Protein AF-A0A2M8L0J9-F1 (afdb_monomer)

Foldseek 3Di:
DDDDDDPPPPPPPVPPDDPDPDDPVNVVVVVVVVVVVVVVVVVVVLLVVLVVQVVVLVVVVQVVVVVQQVCQLVQPDPPPQQWAWDWDQDPVRDTFIDTDGPDPDGDDPCRNVQKGFFGKKWFAQADAPVRPGQQKIKIWGKMFTQWDQPDAPPVRRGDTDGDQAPLNRQIFTHPVPMDMDHRPQQKGWHFKFFPPDPDPDPVPGTFSMKIKTFRSNPPDVDPPDPDRGQIWMFTFQQDPPSNDPDDVCCCVLVRCSRSVPCPRTPAFDQDPSGTHGDTGQKMKIWMARPSNRWIKIWIWGHDRVGIDIDIDRDDD

Radius of gyration: 28.69 Å; Cα contacts (8 Å, |Δi|>4): 574; chains: 1; bounding box: 77×58×92 Å

Secondary structure (DSSP, 8-state):
-----SSSSSTTGGG----PPPPHHHHHHHHHHHHHHHHHHHHHHHHHHHHHHHHHHHHHHHHHHHHHHHHHHTT--TTGGGEEEEEEE-TTS-EEEEEEE--SSPPPTTTTTTEEEEEEEEEEPP--TTS----EEEEEEEEEESEEEEEE-TTSPEEEEEP-STTTT--EE-GGG-EEEEPGGGEEEEEEEE-SSSS-BTTBSB-SEEEEEE-SS---S-TT------EEEEEE-----TTS---GGGHHHHHHHHTT-TTT-TTPEEETTEEEPEE-SEEEEEEEETTT--EEEEEEEEETTEEEEEEE----

Mean predicted aligned error: 9.82 Å

Solvent-accessible surface area (backbone atoms only — not comparable to full-atom values): 18031 Å² total; per-residue (Å²): 143,85,90,91,78,85,82,74,71,71,75,71,67,79,74,77,77,77,98,65,80,83,49,74,65,57,56,50,52,51,49,52,53,50,50,53,52,48,54,55,50,51,58,53,50,54,53,56,50,41,52,52,47,47,55,48,36,54,50,52,51,52,52,48,52,52,48,55,52,50,38,34,51,66,60,61,64,81,69,56,82,52,45,40,34,44,72,44,65,48,99,82,72,45,68,28,46,43,80,42,75,57,72,94,61,87,68,61,89,72,58,42,69,50,39,36,72,36,25,41,34,40,36,51,48,52,68,21,86,84,72,73,55,63,41,34,42,37,35,33,33,28,28,13,30,37,58,38,84,74,47,64,46,102,84,71,49,74,40,74,40,76,49,50,40,67,45,63,14,31,36,25,66,39,73,94,56,52,46,77,46,71,49,53,82,58,38,36,50,78,47,33,25,57,53,92,53,89,71,83,40,96,86,56,56,50,24,38,26,42,32,42,29,56,52,46,68,75,78,66,96,52,96,83,63,92,62,80,53,55,63,41,39,33,40,41,47,40,72,73,68,45,76,60,78,90,52,83,68,54,55,57,42,56,48,27,38,53,48,59,40,73,88,54,28,67,70,56,41,83,48,100,69,40,54,37,63,40,71,47,55,30,36,38,39,24,36,35,29,75,86,59,77,46,36,32,33,40,38,40,32,54,48,97,92,40,77,47,78,45,82,44,84,42,90,115

pLDDT: mean 81.56, std 15.44, range [40.56, 97.5]

Nearest PDB structures (foldseek):
  1y2t-assembly1_A  TM=5.537E-01  e=6.019E+00  Agaricus bisporus
  8wg2-assembly1_B  TM=3.095E-01  e=2.876E+00  Flavobacterium johnsoniae UW101
  8wg2-assembly2_D  TM=3.133E-01  e=7.996E+00  Flavobacterium johnsoniae UW101
  8wg0-assembly1_B  TM=3.108E-01  e=9.482E+00  Flavobacterium johnsoniae UW101

Sequence (316 aa):
MKEPYKLRLWYIIMLMGRVGGYTLIEVMIFLAISGVLFVSAVVLIQGQQGRTQFSQSIRDIDSKLAQYVNEVSASFFPSSDKYSCSLVKDSNNVDRPELTLLATGTKNVGSNEDCIFLGKALQFHQDSPSGNVDDTLVVYSVLGRRTLTVGVTARGTIQKGLVSSFAQANPTPALALTDTYTLPFGTKITSACKIDVSPCSPTTNKSAMASFYVDLSQTGTDPAANKSASLVSYQYPYNVDLTTPRNTNNLGTVYSCLTLNNTACSGLISGPDGPQPSPFDKWVLCFVSAASRQTAKITVSSGTTGIQTKTDYVSC

Structure (mmCIF, N/CA/C/O backbone):
data_AF-A0A2M8L0J9-F1
#
_entry.id   AF-A0A2M8L0J9-F1
#
loop_
_atom_site.group_PDB
_atom_site.id
_atom_site.type_symbol
_atom_site.label_atom_id
_atom_site.label_alt_id
_atom_site.label_comp_id
_atom_site.label_asym_id
_atom_site.label_entity_id
_atom_site.label_seq_id
_atom_site.pdbx_PDB_ins_code
_atom_site.Cartn_x
_atom_site.Cartn_y
_atom_site.Cartn_z
_atom_site.occupancy
_atom_site.B_iso_or_equiv
_atom_site.auth_seq_id
_atom_site.auth_comp_id
_atom_site.auth_asym_id
_atom_site.auth_atom_id
_atom_site.pdbx_PDB_model_num
ATOM 1 N N . MET A 1 1 ? 25.805 -38.571 -31.982 1.00 50.47 1 MET A N 1
ATOM 2 C CA . MET A 1 1 ? 27.081 -37.869 -31.724 1.00 50.47 1 MET A CA 1
ATOM 3 C C . MET A 1 1 ? 27.805 -37.681 -33.051 1.00 50.47 1 MET A C 1
ATOM 5 O O . MET A 1 1 ? 28.198 -38.670 -33.651 1.00 50.47 1 MET A O 1
ATOM 9 N N . LYS A 1 2 ? 27.880 -36.446 -33.560 1.00 48.50 2 LYS A N 1
ATOM 10 C CA . LYS A 1 2 ? 28.636 -36.061 -34.764 1.00 48.50 2 LYS A CA 1
ATOM 11 C C . LYS A 1 2 ? 29.175 -34.646 -34.533 1.00 48.50 2 LYS A C 1
ATOM 13 O O . LYS A 1 2 ? 28.398 -33.737 -34.261 1.00 48.50 2 LYS A O 1
ATOM 18 N N . GLU A 1 3 ? 30.492 -34.514 -34.566 1.00 60.38 3 GLU A N 1
ATOM 19 C CA . GLU A 1 3 ? 31.260 -33.303 -34.257 1.00 60.38 3 GLU A CA 1
ATOM 20 C C . GLU A 1 3 ? 31.288 -32.297 -35.424 1.00 60.38 3 GLU A C 1
ATOM 22 O O . GLU A 1 3 ? 31.569 -32.704 -36.555 1.00 60.38 3 GLU A O 1
ATOM 27 N N . PRO A 1 4 ? 31.102 -30.982 -35.176 1.00 56.25 4 PRO A N 1
ATOM 28 C CA . PRO A 1 4 ? 31.321 -29.948 -36.179 1.00 56.25 4 PRO A CA 1
ATOM 29 C C . PRO A 1 4 ? 32.418 -28.958 -35.740 1.00 56.25 4 PRO A C 1
ATOM 31 O O . PRO A 1 4 ? 32.118 -27.886 -35.223 1.00 56.25 4 PRO A O 1
ATOM 34 N N . TYR A 1 5 ? 33.699 -29.275 -35.959 1.00 55.94 5 TYR A N 1
ATOM 35 C CA . TYR A 1 5 ? 34.792 -28.311 -35.706 1.00 55.94 5 TYR A CA 1
ATOM 36 C C . TYR A 1 5 ? 35.828 -28.163 -36.832 1.00 55.94 5 TYR A C 1
ATOM 38 O O . TYR A 1 5 ? 36.781 -27.403 -36.690 1.00 55.94 5 TYR A O 1
ATOM 46 N N . LYS A 1 6 ? 35.643 -28.795 -37.999 1.00 56.31 6 LYS A N 1
ATOM 47 C CA . LYS A 1 6 ? 36.653 -28.744 -39.080 1.00 56.31 6 LYS A CA 1
ATOM 48 C C . LYS A 1 6 ? 36.501 -27.627 -40.122 1.00 56.31 6 LYS A C 1
ATOM 50 O O . LYS A 1 6 ? 37.361 -27.516 -40.985 1.00 56.31 6 LYS A O 1
ATOM 55 N N . LEU A 1 7 ? 35.485 -26.762 -40.045 1.00 56.19 7 LEU A N 1
ATOM 56 C CA . LEU A 1 7 ? 35.218 -25.773 -41.109 1.00 56.19 7 LEU A CA 1
ATOM 57 C C . LEU A 1 7 ? 35.653 -24.322 -40.838 1.00 56.19 7 LEU A C 1
ATOM 59 O O . LEU A 1 7 ? 35.414 -23.466 -41.682 1.00 56.19 7 LEU A O 1
ATOM 63 N N . ARG A 1 8 ? 36.322 -24.011 -39.718 1.00 54.59 8 ARG A N 1
ATOM 64 C CA . ARG A 1 8 ? 36.739 -22.621 -39.418 1.00 54.59 8 ARG A CA 1
ATOM 65 C C . ARG A 1 8 ? 38.203 -22.274 -39.702 1.00 54.59 8 ARG A C 1
ATOM 67 O O . ARG A 1 8 ? 38.555 -21.106 -39.599 1.00 54.59 8 ARG A O 1
ATOM 74 N N . LEU A 1 9 ? 39.045 -23.227 -40.108 1.00 52.22 9 LEU A N 1
ATOM 75 C CA . LEU A 1 9 ? 40.481 -22.953 -40.279 1.00 52.22 9 LEU A CA 1
ATOM 76 C C . LEU A 1 9 ? 40.879 -22.439 -41.675 1.00 52.22 9 LEU A C 1
ATOM 78 O O . LEU A 1 9 ? 41.948 -21.858 -41.823 1.00 52.22 9 LEU A O 1
ATOM 82 N N . TRP A 1 10 ? 40.037 -22.609 -42.699 1.00 54.12 10 TRP A N 1
ATOM 83 C CA . TRP A 1 10 ? 40.412 -22.263 -44.080 1.00 54.12 10 TRP A CA 1
ATOM 84 C C . TRP A 1 10 ? 40.215 -20.785 -44.447 1.00 54.12 10 TRP A C 1
ATOM 86 O O . TRP A 1 10 ? 40.799 -20.316 -45.418 1.00 54.12 10 TRP A O 1
ATOM 96 N N . TYR A 1 11 ? 39.448 -20.025 -43.661 1.00 53.47 11 TYR A N 1
ATOM 97 C CA . TYR A 1 11 ? 39.147 -18.628 -43.999 1.00 53.47 11 TYR A CA 1
ATOM 98 C C . TYR A 1 11 ? 40.220 -17.627 -43.537 1.00 53.47 11 TYR A C 1
ATOM 100 O O . TYR A 1 11 ? 40.241 -16.494 -44.001 1.00 53.47 11 TYR A O 1
ATOM 108 N N . ILE A 1 12 ? 41.138 -18.030 -42.651 1.00 55.94 12 ILE A N 1
ATOM 109 C CA . ILE A 1 12 ? 42.174 -17.128 -42.113 1.00 55.94 12 ILE A CA 1
ATOM 110 C C . ILE A 1 12 ? 43.440 -17.113 -42.995 1.00 55.94 12 ILE A C 1
ATOM 112 O O . ILE A 1 12 ? 44.180 -16.136 -42.988 1.00 55.94 12 ILE A O 1
ATOM 116 N N . ILE A 1 13 ? 43.679 -18.143 -43.815 1.00 56.94 13 ILE A N 1
ATOM 117 C CA . ILE A 1 13 ? 44.948 -18.292 -44.557 1.00 56.94 13 ILE A CA 1
ATOM 118 C C . ILE A 1 13 ? 44.921 -17.627 -45.951 1.00 56.94 13 ILE A C 1
ATOM 120 O O . ILE A 1 13 ? 45.974 -17.311 -46.497 1.00 56.94 13 ILE A O 1
ATOM 124 N N . MET A 1 14 ? 43.750 -17.301 -46.511 1.00 55.31 14 MET A N 1
ATOM 125 C CA . MET A 1 14 ? 43.638 -16.661 -47.839 1.00 55.31 14 MET A CA 1
ATOM 126 C C . MET A 1 14 ? 43.634 -15.117 -47.836 1.00 55.31 14 MET A C 1
ATOM 128 O O . MET A 1 14 ? 43.317 -14.508 -48.853 1.00 55.31 14 MET A O 1
ATOM 132 N N . LEU A 1 15 ? 44.020 -14.468 -46.730 1.00 57.00 15 LEU A N 1
ATOM 133 C CA . LEU A 1 15 ? 44.195 -13.004 -46.642 1.00 57.00 15 LEU A CA 1
ATOM 134 C C . LEU A 1 15 ? 45.669 -12.568 -46.509 1.00 57.00 15 LEU A C 1
ATOM 136 O O . LEU A 1 15 ? 45.959 -11.439 -46.130 1.00 57.00 15 LEU A O 1
ATOM 140 N N . MET A 1 16 ? 46.619 -13.442 -46.853 1.00 58.06 16 MET A N 1
ATOM 141 C CA . MET A 1 16 ? 48.036 -13.090 -47.011 1.00 58.06 16 MET A CA 1
ATOM 142 C C . MET A 1 16 ? 48.400 -13.067 -48.499 1.00 58.06 16 MET A C 1
ATOM 144 O O . MET A 1 16 ? 48.999 -13.999 -49.027 1.00 58.06 16 MET A O 1
ATOM 148 N N . GLY A 1 17 ? 48.015 -12.002 -49.204 1.00 55.75 17 GLY A N 1
ATOM 149 C CA . GLY A 1 17 ? 48.303 -11.861 -50.630 1.00 55.75 17 GLY A CA 1
ATOM 150 C C . GLY A 1 17 ? 48.360 -10.407 -51.082 1.00 55.75 17 GLY A C 1
ATOM 151 O O . GLY A 1 17 ? 47.332 -9.845 -51.431 1.00 55.75 17 GLY A O 1
ATOM 152 N N . ARG A 1 18 ? 49.591 -9.876 -51.162 1.00 57.62 18 ARG A N 1
ATOM 153 C CA . ARG A 1 18 ? 50.035 -8.536 -51.612 1.00 57.62 18 ARG A CA 1
ATOM 154 C C . ARG A 1 18 ? 49.992 -7.418 -50.566 1.00 57.62 18 ARG A C 1
ATOM 156 O O . ARG A 1 18 ? 48.948 -6.893 -50.209 1.00 57.62 18 ARG A O 1
ATOM 163 N N . VAL A 1 19 ? 51.193 -6.989 -50.175 1.00 59.25 19 VAL A N 1
ATOM 164 C CA . VAL A 1 19 ? 51.473 -5.736 -49.462 1.00 59.25 19 VAL A CA 1
ATOM 165 C C . VAL A 1 19 ? 51.240 -4.567 -50.432 1.00 59.25 19 VAL A C 1
ATOM 167 O O . VAL A 1 19 ? 52.175 -4.024 -51.013 1.00 59.25 19 VAL A O 1
ATOM 170 N N . GLY A 1 20 ? 49.976 -4.242 -50.695 1.00 64.06 20 GLY A N 1
ATOM 171 C CA . GLY A 1 20 ? 49.566 -2.963 -51.270 1.00 64.06 20 GLY A CA 1
ATOM 172 C C . GLY A 1 20 ? 49.175 -2.040 -50.123 1.00 64.06 20 GLY A C 1
ATOM 173 O O . GLY A 1 20 ? 48.409 -2.452 -49.257 1.00 64.06 20 GLY A O 1
ATOM 174 N N . GLY A 1 21 ? 49.736 -0.830 -50.060 1.00 73.62 21 GLY A N 1
ATOM 175 C CA . GLY A 1 21 ? 49.365 0.141 -49.029 1.00 73.62 21 GLY A CA 1
ATOM 176 C C . GLY A 1 21 ? 47.857 0.401 -49.051 1.00 73.62 21 GLY A C 1
ATOM 177 O O . GLY A 1 21 ? 47.296 0.628 -50.123 1.00 73.62 21 GLY A O 1
ATOM 178 N N . TYR A 1 22 ? 47.212 0.349 -47.883 1.00 78.50 22 TYR A N 1
ATOM 179 C CA . TYR A 1 22 ? 45.796 0.687 -47.744 1.00 78.50 22 TYR A CA 1
ATOM 180 C C . TYR A 1 22 ? 45.544 2.076 -48.323 1.00 78.50 22 TYR A C 1
ATOM 182 O O . TYR A 1 22 ? 46.209 3.050 -47.958 1.00 78.50 22 TYR A O 1
ATOM 190 N N . THR A 1 23 ? 44.590 2.173 -49.244 1.00 89.00 23 THR A N 1
ATOM 191 C CA . THR A 1 23 ? 44.212 3.474 -49.796 1.00 89.00 23 THR A CA 1
ATOM 192 C C . THR A 1 23 ? 43.455 4.267 -48.731 1.00 89.00 23 THR A C 1
ATOM 194 O O . THR A 1 23 ? 42.684 3.708 -47.952 1.00 89.00 23 THR A O 1
ATOM 197 N N . LEU A 1 24 ? 43.645 5.589 -48.699 1.00 90.50 24 LEU A N 1
ATOM 198 C CA . LEU A 1 24 ? 42.938 6.472 -47.759 1.00 90.50 24 LEU A CA 1
ATOM 199 C C . LEU A 1 24 ? 41.407 6.299 -47.859 1.00 90.50 24 LEU A C 1
ATOM 201 O O . LEU A 1 24 ? 40.709 6.350 -46.849 1.00 90.50 24 LEU A O 1
ATOM 205 N N . ILE A 1 25 ? 40.902 6.016 -49.066 1.00 91.50 25 ILE A N 1
ATOM 206 C CA . ILE A 1 25 ? 39.482 5.757 -49.340 1.00 91.50 25 ILE A CA 1
ATOM 207 C C . ILE A 1 25 ? 38.994 4.479 -48.643 1.00 91.50 25 ILE A C 1
ATOM 209 O O . ILE A 1 25 ? 37.922 4.484 -48.043 1.00 91.50 25 ILE A O 1
ATOM 213 N N . GLU A 1 26 ? 39.770 3.396 -48.677 1.00 89.12 26 GLU A N 1
ATOM 214 C CA . GLU A 1 26 ? 39.402 2.126 -48.039 1.00 89.12 26 GLU A CA 1
ATOM 215 C C . GLU A 1 26 ? 39.285 2.267 -46.517 1.00 89.12 26 GLU A C 1
ATOM 217 O O . GLU A 1 26 ? 38.310 1.808 -45.921 1.00 89.12 26 GLU A O 1
ATOM 222 N N . VAL A 1 27 ? 40.221 2.993 -45.896 1.00 93.62 27 VAL A N 1
ATOM 223 C CA . VAL A 1 27 ? 40.172 3.286 -44.455 1.00 93.62 27 VAL A CA 1
ATOM 224 C C . VAL A 1 27 ? 38.936 4.122 -44.111 1.00 93.62 27 VAL A C 1
ATOM 226 O O . VAL A 1 27 ? 38.257 3.837 -43.126 1.00 93.62 27 VAL A O 1
ATOM 229 N N . MET A 1 28 ? 38.590 5.118 -44.934 1.00 95.44 28 MET A N 1
ATOM 230 C CA . MET A 1 28 ? 37.390 5.934 -44.719 1.00 95.44 28 MET A CA 1
ATOM 231 C C . MET A 1 28 ? 36.093 5.121 -44.825 1.00 95.44 28 MET A C 1
ATOM 233 O O . MET A 1 28 ? 35.208 5.283 -43.985 1.00 95.44 28 MET A O 1
ATOM 237 N N . ILE A 1 29 ? 35.984 4.218 -45.804 1.00 94.88 29 ILE A N 1
ATOM 238 C CA . ILE A 1 29 ? 34.813 3.339 -45.949 1.00 94.88 29 ILE A CA 1
ATOM 239 C C . ILE A 1 29 ? 34.713 2.384 -44.756 1.00 94.88 29 ILE A C 1
ATOM 241 O O . ILE A 1 29 ? 33.633 2.218 -44.188 1.00 94.88 29 ILE A O 1
ATOM 245 N N . PHE A 1 30 ? 35.833 1.796 -44.332 1.00 95.69 30 PHE A N 1
ATOM 246 C CA . PHE A 1 30 ? 35.861 0.902 -43.178 1.00 95.69 30 PHE A CA 1
ATOM 247 C C . PHE A 1 30 ? 35.417 1.607 -41.890 1.00 95.69 30 PHE A C 1
ATOM 249 O O . PHE A 1 30 ? 34.603 1.068 -41.133 1.00 95.69 30 PHE A O 1
ATOM 256 N N . LEU A 1 31 ? 35.898 2.832 -41.658 1.00 96.06 31 LEU A N 1
ATOM 257 C CA . LEU A 1 31 ? 35.489 3.641 -40.511 1.00 96.06 31 LEU A CA 1
ATOM 258 C C . LEU A 1 31 ? 34.005 4.018 -40.576 1.00 96.06 31 LEU A C 1
ATOM 260 O O . LEU A 1 31 ? 33.316 3.917 -39.562 1.00 96.06 31 LEU A O 1
ATOM 264 N N . ALA A 1 32 ? 33.491 4.387 -41.753 1.00 97.19 32 ALA A N 1
ATOM 265 C CA . ALA A 1 32 ? 32.078 4.713 -41.929 1.00 97.19 32 ALA A CA 1
ATOM 266 C C . ALA A 1 32 ? 31.168 3.511 -41.617 1.00 97.19 32 ALA A C 1
ATOM 268 O O . ALA A 1 32 ? 30.219 3.638 -40.842 1.00 97.19 32 ALA A O 1
ATOM 269 N N . ILE A 1 33 ? 31.487 2.327 -42.152 1.00 96.88 33 ILE A N 1
ATOM 270 C CA . ILE A 1 33 ? 30.717 1.098 -41.900 1.00 96.88 33 ILE A CA 1
ATOM 271 C C . ILE A 1 33 ? 30.792 0.708 -40.418 1.00 96.88 33 ILE A C 1
ATOM 273 O O . ILE A 1 33 ? 29.766 0.402 -39.806 1.00 96.88 33 ILE A O 1
ATOM 277 N N . SER A 1 34 ? 31.983 0.772 -39.818 1.00 97.25 34 SER A N 1
ATOM 278 C CA . SER A 1 34 ? 32.179 0.460 -38.396 1.00 97.25 34 SER A CA 1
ATOM 279 C C . SER A 1 34 ? 31.399 1.415 -37.489 1.00 97.25 34 SER A C 1
ATOM 281 O O . SER A 1 34 ? 30.785 0.976 -36.518 1.00 97.25 34 SER A O 1
ATOM 283 N N . GLY A 1 35 ? 31.361 2.708 -37.831 1.00 97.50 35 GLY A N 1
ATOM 284 C CA . GLY A 1 35 ? 30.592 3.718 -37.105 1.00 97.50 35 GLY A CA 1
ATOM 285 C C . GLY A 1 35 ? 29.087 3.449 -37.134 1.00 97.50 35 GLY A C 1
ATOM 286 O O . GLY A 1 35 ? 28.439 3.466 -36.088 1.00 97.50 35 GLY A O 1
ATOM 287 N N . VAL A 1 36 ? 28.527 3.126 -38.305 1.00 97.06 36 VAL A N 1
ATOM 288 C CA . VAL A 1 36 ? 27.095 2.796 -38.440 1.00 97.06 36 VAL A CA 1
ATOM 289 C C . VAL A 1 36 ? 26.737 1.533 -37.652 1.00 97.06 36 VAL A C 1
ATOM 291 O O . VAL A 1 36 ? 25.745 1.523 -36.918 1.00 97.06 36 VAL A O 1
ATOM 294 N N . LEU A 1 37 ? 27.559 0.482 -37.744 1.00 96.25 37 LEU A N 1
ATOM 295 C CA . LEU A 1 37 ? 27.344 -0.751 -36.983 1.00 96.25 37 LEU A CA 1
ATOM 296 C C . LEU A 1 37 ? 27.408 -0.502 -35.474 1.00 96.25 37 LEU A C 1
ATOM 298 O O . LEU A 1 37 ? 26.545 -0.991 -34.743 1.00 96.25 37 LEU A O 1
ATOM 302 N N . PHE A 1 38 ? 28.361 0.307 -35.011 1.00 96.50 38 PHE A N 1
ATOM 303 C CA . PHE A 1 38 ? 28.480 0.664 -33.601 1.00 96.50 38 PHE A CA 1
ATOM 304 C C . PHE A 1 38 ? 27.230 1.385 -33.080 1.00 96.50 38 PHE A C 1
ATOM 306 O O . PHE A 1 38 ? 26.663 0.968 -32.071 1.00 96.50 38 PHE A O 1
ATOM 313 N N . VAL A 1 39 ? 26.740 2.406 -33.793 1.00 95.50 39 VAL A N 1
ATOM 314 C CA . VAL A 1 39 ? 25.518 3.131 -33.400 1.00 95.50 39 VAL A CA 1
ATOM 315 C C . VAL A 1 39 ? 24.314 2.186 -33.340 1.00 95.50 39 VAL A C 1
ATOM 317 O O . VAL A 1 39 ? 23.553 2.222 -32.371 1.00 95.50 39 VAL A O 1
ATOM 320 N N . SER A 1 40 ? 24.166 1.289 -34.321 1.00 92.94 40 SER A N 1
ATOM 321 C CA . SER A 1 40 ? 23.067 0.313 -34.330 1.00 92.94 40 SER A CA 1
ATOM 322 C C . SER A 1 40 ? 23.121 -0.655 -33.139 1.00 92.94 40 SER A C 1
ATOM 324 O O . SER A 1 40 ? 22.093 -0.928 -32.513 1.00 92.94 40 SER A O 1
ATOM 326 N N . ALA A 1 41 ? 24.320 -1.116 -32.768 1.00 92.62 41 ALA A N 1
ATOM 327 C CA . ALA A 1 41 ? 24.523 -1.992 -31.623 1.00 92.62 41 ALA A CA 1
ATOM 328 C C . ALA A 1 41 ? 24.210 -1.276 -30.300 1.00 92.62 41 ALA A C 1
ATOM 330 O O . ALA A 1 41 ? 23.535 -1.847 -29.444 1.00 92.62 41 ALA A O 1
ATOM 331 N N . VAL A 1 42 ? 24.630 -0.015 -30.144 1.00 91.94 42 VAL A N 1
ATOM 332 C CA . VAL A 1 42 ? 24.363 0.780 -28.932 1.00 91.94 42 VAL A CA 1
ATOM 333 C C . VAL A 1 42 ? 22.862 0.976 -28.711 1.00 91.94 42 VAL A C 1
ATOM 335 O O . VAL A 1 42 ? 22.378 0.745 -27.602 1.00 91.94 42 VAL A O 1
ATOM 338 N N . VAL A 1 43 ? 22.105 1.333 -29.755 1.00 88.56 43 VAL A N 1
ATOM 339 C CA . VAL A 1 43 ? 20.643 1.507 -29.659 1.00 88.56 43 VAL A CA 1
ATOM 340 C C . VAL A 1 43 ? 19.953 0.199 -29.251 1.00 88.56 43 VAL A C 1
ATOM 342 O O . VAL A 1 43 ? 19.057 0.201 -28.403 1.00 88.56 43 VAL A O 1
ATOM 345 N N . LEU A 1 44 ? 20.394 -0.935 -29.802 1.00 89.62 44 LEU A N 1
ATOM 346 C CA . LEU A 1 44 ? 19.847 -2.250 -29.465 1.00 89.62 44 LEU A CA 1
ATOM 347 C C . LEU A 1 44 ? 20.132 -2.637 -28.003 1.00 89.62 44 LEU A C 1
ATOM 349 O O . LEU A 1 44 ? 19.235 -3.134 -27.315 1.00 89.62 44 LEU A O 1
ATOM 353 N N . ILE A 1 45 ? 21.347 -2.375 -27.513 1.00 89.94 45 ILE A N 1
ATOM 354 C CA . ILE A 1 45 ? 21.756 -2.671 -26.130 1.00 89.94 45 ILE A CA 1
ATOM 355 C C . ILE A 1 45 ? 20.949 -1.834 -25.128 1.00 89.94 45 ILE A C 1
ATOM 357 O O . ILE A 1 45 ? 20.438 -2.382 -24.150 1.00 89.94 45 ILE A O 1
ATOM 361 N N . GLN A 1 46 ? 20.768 -0.534 -25.389 1.00 85.19 46 GLN A N 1
ATOM 362 C CA . GLN A 1 46 ? 19.978 0.348 -24.519 1.00 85.19 46 GLN A CA 1
ATOM 363 C C . GLN A 1 46 ? 18.525 -0.126 -24.391 1.00 85.19 46 GLN A C 1
ATOM 365 O O . GLN A 1 46 ? 17.971 -0.153 -23.289 1.00 85.19 46 GLN A O 1
ATOM 370 N N . GLY A 1 47 ? 17.929 -0.579 -25.499 1.00 87.06 47 GLY A N 1
ATOM 371 C CA . GLY A 1 47 ? 16.597 -1.173 -25.490 1.00 87.06 47 GLY A CA 1
ATOM 372 C C . GLY A 1 47 ? 16.514 -2.377 -24.551 1.00 87.06 47 GLY A C 1
ATOM 373 O O . GLY A 1 47 ? 15.643 -2.418 -23.687 1.00 87.06 47 GLY A O 1
ATOM 374 N N . GLN A 1 48 ? 17.435 -3.339 -24.672 1.00 91.06 48 GLN A N 1
ATOM 375 C CA . GLN A 1 48 ? 17.444 -4.552 -23.841 1.00 91.06 48 GLN A CA 1
ATOM 376 C C . GLN A 1 48 ? 17.674 -4.266 -22.350 1.00 91.06 48 GLN A C 1
ATOM 378 O O . GLN A 1 48 ? 17.032 -4.893 -21.498 1.00 91.06 48 GLN A O 1
ATOM 383 N N . GLN A 1 49 ? 18.539 -3.299 -22.033 1.00 91.50 49 GLN A N 1
ATOM 384 C CA . GLN A 1 49 ? 18.796 -2.883 -20.656 1.00 91.50 49 GLN A CA 1
ATOM 385 C C . GLN A 1 49 ? 17.527 -2.333 -19.999 1.00 91.50 49 GLN A C 1
ATOM 387 O O . GLN A 1 49 ? 17.155 -2.792 -18.918 1.00 91.50 49 GLN A O 1
ATOM 392 N N . GLY A 1 50 ? 16.814 -1.431 -20.683 1.00 91.75 50 GLY A N 1
ATOM 393 C CA . GLY A 1 50 ? 15.561 -0.868 -20.179 1.00 91.75 50 GLY A CA 1
ATOM 394 C C . GLY A 1 50 ? 14.494 -1.935 -19.924 1.00 91.75 50 GLY A C 1
ATOM 395 O O . GLY A 1 50 ? 13.807 -1.883 -18.905 1.00 91.75 50 GLY A O 1
ATOM 396 N N . ARG A 1 51 ? 14.407 -2.959 -20.790 1.00 93.25 51 ARG A N 1
ATOM 397 C CA . ARG A 1 51 ? 13.461 -4.070 -20.583 1.00 93.25 51 ARG A CA 1
ATOM 398 C C . ARG A 1 51 ? 13.774 -4.904 -19.351 1.00 93.25 51 ARG A C 1
ATOM 400 O O . ARG A 1 51 ? 12.877 -5.309 -18.615 1.00 93.25 51 ARG A O 1
ATOM 407 N N . THR A 1 52 ? 15.058 -5.165 -19.140 1.00 95.12 52 THR A N 1
ATOM 408 C CA . THR A 1 52 ? 15.527 -5.947 -17.995 1.00 95.12 52 THR A CA 1
ATOM 409 C C . THR A 1 52 ? 15.278 -5.196 -16.692 1.00 95.12 52 THR A C 1
ATOM 411 O O . THR A 1 52 ? 14.714 -5.770 -15.765 1.00 95.12 52 THR A O 1
ATOM 414 N N . GLN A 1 53 ? 15.619 -3.906 -16.648 1.00 95.31 53 GLN A N 1
ATOM 415 C CA . GLN A 1 53 ? 15.388 -3.037 -15.490 1.00 95.31 53 GLN A CA 1
ATOM 416 C C . GLN A 1 53 ? 13.901 -2.913 -15.151 1.00 95.31 53 GLN A C 1
ATOM 418 O O . GLN A 1 53 ? 13.518 -3.044 -13.992 1.00 95.31 53 GLN A O 1
ATOM 423 N N . PHE A 1 54 ? 13.043 -2.733 -16.159 1.00 95.69 54 PHE A N 1
ATOM 424 C CA . PHE A 1 54 ? 11.601 -2.700 -15.940 1.00 95.69 54 PHE A CA 1
ATOM 425 C C . PHE A 1 54 ? 11.075 -4.044 -15.423 1.00 95.69 54 PHE A C 1
ATOM 427 O O . PHE A 1 54 ? 10.339 -4.077 -14.444 1.00 95.69 54 PHE A O 1
ATOM 434 N N . SER A 1 55 ? 11.491 -5.172 -16.011 1.00 96.38 55 SER A N 1
ATOM 435 C CA . SER A 1 55 ? 11.083 -6.493 -15.516 1.00 96.38 55 SER A CA 1
ATOM 436 C C . SER A 1 55 ? 11.531 -6.739 -14.071 1.00 96.38 55 SER A C 1
ATOM 438 O O . SER A 1 55 ? 10.750 -7.287 -13.297 1.00 96.38 55 SER A O 1
ATOM 440 N N . GLN A 1 56 ? 12.739 -6.302 -13.698 1.00 96.62 56 GLN A N 1
ATOM 441 C CA . GLN A 1 56 ? 13.232 -6.348 -12.317 1.00 96.62 56 GLN A CA 1
ATOM 442 C C . GLN A 1 56 ? 12.373 -5.488 -11.386 1.00 96.62 56 GLN A C 1
ATOM 444 O O . GLN A 1 56 ? 11.874 -6.011 -10.398 1.00 96.62 56 GLN A O 1
ATOM 449 N N . SER A 1 57 ? 12.093 -4.235 -11.759 1.00 95.56 57 SER A N 1
ATOM 450 C CA . SER A 1 57 ? 11.210 -3.339 -10.996 1.00 95.56 57 SER A CA 1
ATOM 451 C C . SER A 1 57 ? 9.854 -3.972 -10.687 1.00 95.56 57 SER A C 1
ATOM 453 O O . SER A 1 57 ? 9.410 -3.992 -9.544 1.00 95.56 57 SER A O 1
ATOM 455 N N . ILE A 1 58 ? 9.208 -4.554 -11.701 1.00 96.69 58 ILE A N 1
ATOM 456 C CA . ILE A 1 58 ? 7.894 -5.184 -11.541 1.00 96.69 58 ILE A CA 1
ATOM 457 C C . ILE A 1 58 ? 7.959 -6.389 -10.595 1.00 96.69 58 ILE A C 1
ATOM 459 O O . ILE A 1 58 ? 7.055 -6.562 -9.782 1.00 96.69 58 ILE A O 1
ATOM 463 N N . ARG A 1 59 ? 9.026 -7.195 -10.652 1.00 97.00 59 ARG A N 1
ATOM 4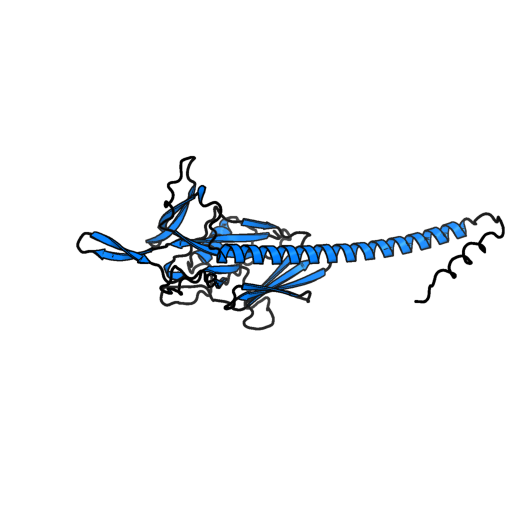64 C CA . ARG A 1 59 ? 9.227 -8.313 -9.712 1.00 97.00 59 ARG A CA 1
ATOM 465 C C . ARG A 1 59 ? 9.479 -7.828 -8.287 1.00 97.00 59 ARG A C 1
ATOM 467 O O . ARG A 1 59 ? 8.975 -8.443 -7.353 1.00 97.00 59 ARG A O 1
ATOM 474 N N . ASP A 1 60 ? 10.221 -6.738 -8.120 1.00 96.06 60 ASP A N 1
AT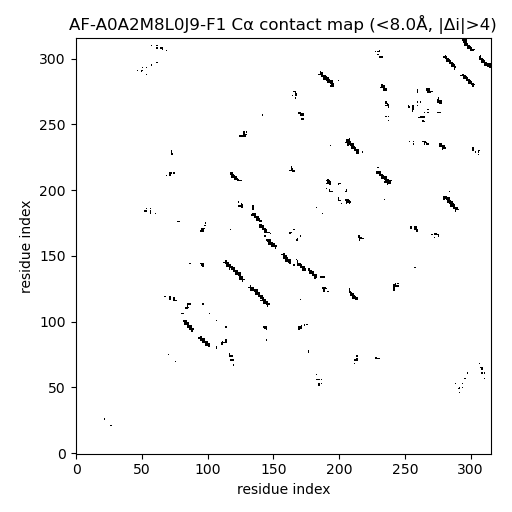OM 475 C CA . ASP A 1 60 ? 10.479 -6.150 -6.804 1.00 96.06 60 ASP A CA 1
ATOM 476 C C . ASP A 1 60 ? 9.182 -5.612 -6.185 1.00 96.06 60 ASP A C 1
ATOM 478 O O . ASP A 1 60 ? 8.900 -5.872 -5.015 1.00 96.06 60 ASP A O 1
ATOM 482 N N . ILE A 1 61 ? 8.349 -4.935 -6.984 1.00 95.50 61 ILE A N 1
ATOM 483 C CA . ILE A 1 61 ? 7.023 -4.454 -6.571 1.00 95.50 61 ILE A CA 1
ATOM 484 C C . ILE A 1 61 ? 6.115 -5.629 -6.193 1.00 95.50 61 ILE A C 1
ATOM 486 O O . ILE A 1 61 ? 5.486 -5.598 -5.138 1.00 95.50 61 ILE A O 1
ATOM 490 N N . ASP A 1 62 ? 6.066 -6.673 -7.021 1.00 95.81 62 ASP A N 1
ATOM 491 C CA . ASP A 1 62 ? 5.286 -7.887 -6.760 1.00 95.81 62 ASP A CA 1
ATOM 492 C C . ASP A 1 62 ? 5.725 -8.563 -5.448 1.00 95.81 62 ASP A C 1
ATOM 494 O O . ASP A 1 62 ? 4.906 -8.851 -4.573 1.00 95.81 62 ASP A O 1
ATOM 498 N N . SER A 1 63 ? 7.040 -8.698 -5.243 1.00 96.06 63 SER A N 1
ATOM 499 C CA . SER A 1 63 ? 7.611 -9.221 -4.000 1.00 96.06 63 SER A CA 1
ATOM 500 C C . SER A 1 63 ? 7.281 -8.345 -2.790 1.00 96.06 63 SER A C 1
ATOM 502 O O . SER A 1 63 ? 7.050 -8.877 -1.703 1.00 96.06 63 SER A O 1
ATOM 504 N N . LYS A 1 64 ? 7.267 -7.016 -2.941 1.00 95.50 64 LYS A N 1
ATOM 505 C CA . LYS A 1 64 ? 6.917 -6.085 -1.860 1.00 95.50 64 LYS A CA 1
ATOM 506 C C . LYS A 1 64 ? 5.437 -6.145 -1.507 1.00 95.50 64 LYS A C 1
ATOM 508 O O . LYS A 1 64 ? 5.103 -6.177 -0.326 1.00 95.50 64 LYS A O 1
ATOM 513 N N . LEU A 1 65 ? 4.555 -6.237 -2.500 1.00 94.56 65 LEU A N 1
ATOM 514 C CA . LEU A 1 65 ? 3.123 -6.446 -2.277 1.00 94.56 65 LEU A CA 1
ATOM 515 C C . LEU A 1 65 ? 2.867 -7.758 -1.530 1.00 94.56 65 LEU A C 1
ATOM 517 O O . LEU A 1 65 ? 2.160 -7.755 -0.522 1.00 94.56 65 LEU A O 1
ATOM 521 N N . ALA A 1 66 ? 3.498 -8.853 -1.964 1.00 93.56 66 ALA A N 1
ATOM 522 C CA . ALA A 1 66 ? 3.420 -10.134 -1.270 1.00 93.56 66 ALA A CA 1
ATOM 523 C C . ALA A 1 66 ? 3.954 -10.042 0.171 1.00 93.56 66 ALA A C 1
ATOM 525 O O . ALA A 1 66 ? 3.343 -10.585 1.091 1.00 93.56 66 ALA A O 1
ATOM 526 N N . GLN A 1 67 ? 5.052 -9.309 0.397 1.00 94.31 67 GLN A N 1
ATOM 527 C CA . GLN A 1 67 ? 5.580 -9.056 1.740 1.00 94.31 67 GLN A CA 1
ATOM 528 C C . GLN A 1 67 ? 4.546 -8.342 2.625 1.00 94.31 67 GLN A C 1
ATOM 530 O O . GLN A 1 67 ? 4.271 -8.811 3.727 1.00 94.31 67 GLN A O 1
ATOM 535 N N . TYR A 1 68 ? 3.939 -7.250 2.152 1.00 94.00 68 TYR A N 1
ATOM 536 C CA . TYR A 1 68 ? 2.945 -6.511 2.936 1.00 94.00 68 TYR A CA 1
ATOM 537 C C . TYR A 1 68 ? 1.708 -7.352 3.254 1.00 94.00 68 TYR A C 1
ATOM 539 O O . TYR A 1 68 ? 1.217 -7.305 4.378 1.00 94.00 68 TYR A O 1
ATOM 547 N N . VAL A 1 69 ? 1.235 -8.157 2.302 1.00 92.38 69 VAL A N 1
ATOM 548 C CA . VAL A 1 69 ? 0.150 -9.124 2.522 1.00 92.38 69 VAL A CA 1
ATOM 549 C C . VAL A 1 69 ? 0.521 -10.133 3.609 1.00 92.38 69 VAL A C 1
ATOM 551 O O . VAL A 1 69 ? -0.268 -10.370 4.523 1.00 92.38 69 VAL A O 1
ATOM 554 N N . ASN A 1 70 ? 1.726 -10.702 3.543 1.00 92.00 70 ASN A N 1
ATOM 555 C CA . ASN A 1 70 ? 2.197 -11.679 4.523 1.00 92.00 70 ASN A CA 1
ATOM 556 C C . ASN A 1 70 ? 2.343 -11.062 5.921 1.00 92.00 70 ASN A C 1
ATOM 558 O O . ASN A 1 70 ? 1.980 -11.698 6.908 1.00 92.00 70 ASN A O 1
ATOM 562 N N . GLU A 1 71 ? 2.805 -9.813 6.020 1.00 91.94 71 GLU A N 1
ATOM 563 C CA . GLU A 1 71 ? 2.853 -9.068 7.285 1.00 91.94 71 GLU A CA 1
ATOM 564 C C . GLU A 1 71 ? 1.453 -8.872 7.889 1.00 91.94 71 GLU A C 1
ATOM 566 O O . GLU A 1 71 ? 1.290 -9.006 9.103 1.00 91.94 71 GLU A O 1
ATOM 571 N N . VAL A 1 72 ? 0.436 -8.600 7.059 1.00 92.06 72 VAL A N 1
ATOM 572 C CA . VAL A 1 72 ? -0.964 -8.515 7.512 1.00 92.06 72 VAL A CA 1
ATOM 573 C C . VAL A 1 72 ? -1.488 -9.881 7.946 1.00 92.06 72 VAL A C 1
ATOM 575 O O . VAL A 1 72 ? -2.070 -9.984 9.020 1.00 92.06 72 VAL A O 1
ATOM 578 N N . SER A 1 73 ? -1.233 -10.941 7.173 1.00 89.31 73 SER A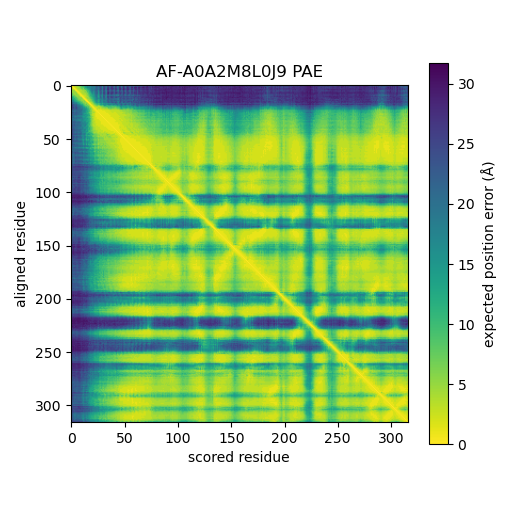 N 1
ATOM 579 C CA . SER A 1 73 ? -1.642 -12.307 7.532 1.00 89.31 73 SER A CA 1
ATOM 580 C C . SER A 1 73 ? -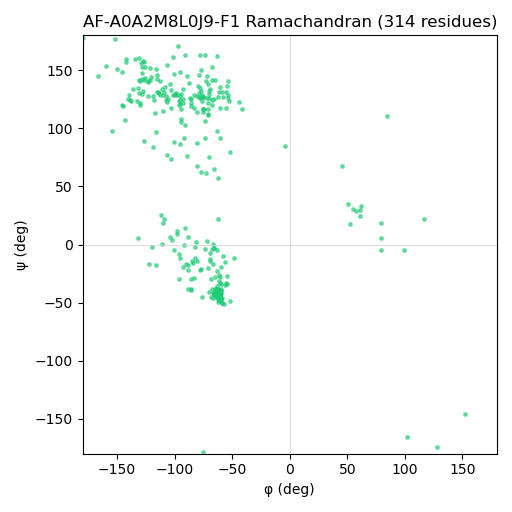1.001 -12.801 8.829 1.00 89.31 73 SER A C 1
ATOM 582 O O . SER A 1 73 ? -1.607 -13.608 9.532 1.00 89.31 73 SER A O 1
ATOM 584 N N . ALA A 1 74 ? 0.218 -12.354 9.132 1.00 89.00 74 ALA A N 1
ATOM 585 C CA . ALA A 1 74 ? 0.918 -12.662 10.374 1.00 89.00 74 ALA A CA 1
ATOM 586 C C . ALA A 1 74 ? 0.490 -11.755 11.542 1.00 89.00 74 ALA A C 1
ATOM 588 O O . ALA A 1 74 ? 1.005 -11.910 12.650 1.00 89.00 74 ALA A O 1
ATOM 589 N N . SER A 1 75 ? -0.407 -10.788 11.303 1.00 85.31 75 SER A N 1
ATOM 590 C CA . SER A 1 75 ? -0.788 -9.740 12.256 1.00 85.31 75 SER A CA 1
ATOM 591 C C . SER A 1 75 ? 0.429 -9.025 12.862 1.00 85.31 75 SER A C 1
ATOM 593 O O . SER A 1 75 ? 0.436 -8.658 14.039 1.00 85.31 75 SER A O 1
ATOM 595 N N . PHE A 1 76 ? 1.490 -8.852 12.066 1.00 82.00 76 PHE A N 1
ATOM 596 C CA . PHE A 1 76 ? 2.747 -8.289 12.537 1.00 82.00 76 PHE A CA 1
ATOM 597 C C . PHE A 1 76 ? 2.617 -6.778 12.729 1.00 82.00 76 PHE A C 1
ATOM 599 O O . PHE A 1 76 ? 2.432 -6.026 11.770 1.00 82.00 76 PHE A O 1
ATOM 606 N N . PHE A 1 77 ? 2.761 -6.326 13.975 1.00 80.44 77 PHE A N 1
ATOM 607 C CA . PHE A 1 77 ? 2.753 -4.909 14.317 1.00 80.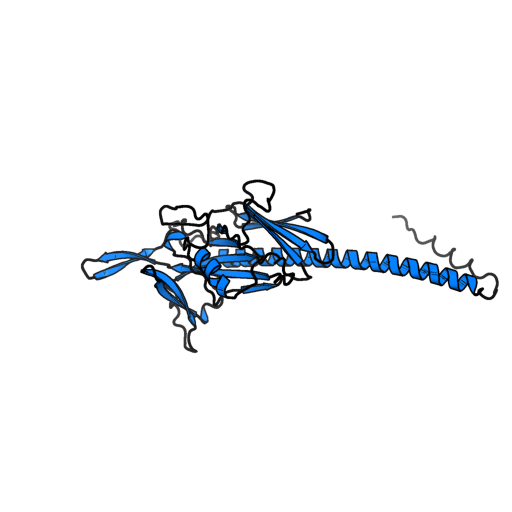44 77 PHE A CA 1
ATOM 608 C C . PHE A 1 77 ? 4.194 -4.358 14.361 1.00 80.44 77 PHE A C 1
ATOM 610 O O . PHE A 1 77 ? 4.934 -4.663 15.307 1.00 80.44 77 PHE A O 1
ATOM 617 N N . PRO A 1 78 ? 4.629 -3.571 13.355 1.00 78.62 78 PRO A N 1
ATOM 618 C CA . PRO A 1 78 ? 6.010 -3.112 13.268 1.00 78.62 78 PRO A CA 1
ATOM 619 C C . PRO A 1 78 ? 6.347 -2.142 14.403 1.00 78.62 78 PRO A C 1
ATOM 621 O O . PRO A 1 78 ? 5.536 -1.297 14.778 1.00 78.62 78 PRO A O 1
ATOM 624 N N . SER A 1 79 ? 7.571 -2.249 14.928 1.00 80.00 79 SER A N 1
ATOM 625 C CA . SER A 1 79 ? 8.107 -1.358 15.971 1.00 80.00 79 SER A CA 1
ATOM 626 C C . SER A 1 79 ? 7.233 -1.268 17.226 1.00 80.00 79 SER A C 1
ATOM 628 O O . SER A 1 79 ? 7.199 -0.235 17.897 1.00 80.00 79 SER A O 1
ATOM 630 N N . SER A 1 80 ? 6.507 -2.344 17.550 1.00 76.81 80 SER A N 1
ATOM 631 C CA . SER A 1 80 ? 5.588 -2.369 18.691 1.00 76.81 80 SER A CA 1
ATOM 632 C C . SER A 1 80 ? 6.257 -1.976 20.010 1.00 76.81 80 SER A C 1
ATOM 634 O O . SER A 1 80 ? 5.587 -1.467 20.900 1.00 76.81 80 SER A O 1
ATOM 636 N N . ASP A 1 81 ? 7.563 -2.186 20.143 1.00 83.06 81 ASP A N 1
ATOM 637 C CA . ASP A 1 81 ? 8.398 -1.875 21.301 1.00 83.06 81 ASP A CA 1
ATOM 638 C C . ASP A 1 81 ? 8.518 -0.373 21.603 1.00 83.06 81 ASP A C 1
ATOM 640 O O . ASP A 1 81 ? 8.672 -0.008 22.766 1.00 83.06 81 ASP A O 1
ATOM 644 N N . LYS A 1 82 ? 8.396 0.497 20.593 1.00 86.81 82 LYS A N 1
ATOM 645 C CA . LYS A 1 82 ? 8.608 1.951 20.736 1.00 86.81 82 LYS A CA 1
ATOM 646 C C . LYS A 1 82 ? 7.332 2.751 20.977 1.00 86.81 82 LYS A C 1
ATOM 648 O O . LYS A 1 82 ? 7.408 3.930 21.324 1.00 86.81 82 LYS A O 1
ATOM 653 N N . TYR A 1 83 ? 6.170 2.129 20.795 1.00 88.88 83 TYR A N 1
ATOM 654 C CA . TYR A 1 83 ? 4.881 2.814 20.846 1.00 88.88 83 TYR A CA 1
ATOM 655 C C . TYR A 1 83 ? 3.945 2.201 21.887 1.00 88.88 83 TYR A C 1
ATOM 657 O O . TYR A 1 83 ? 3.853 0.975 22.024 1.00 88.88 83 TYR A O 1
ATOM 665 N N . SER A 1 84 ? 3.217 3.078 22.577 1.00 90.44 84 SER A N 1
ATOM 666 C CA . SER A 1 84 ? 2.055 2.727 23.389 1.00 90.44 84 SER A CA 1
ATOM 667 C C . SER A 1 84 ? 0.791 3.108 22.631 1.00 90.44 84 SER A C 1
ATOM 669 O O . SER A 1 84 ? 0.709 4.213 22.091 1.00 90.44 84 SER A O 1
ATOM 671 N N . CYS A 1 85 ? -0.185 2.205 22.577 1.00 90.75 85 CYS A N 1
ATOM 672 C CA . CYS A 1 85 ? -1.469 2.477 21.944 1.00 90.75 85 CYS A CA 1
ATOM 673 C C . CYS A 1 85 ? -2.561 2.685 22.988 1.00 90.75 85 CYS A C 1
ATOM 675 O O . CYS A 1 85 ? -2.782 1.815 23.826 1.00 90.75 85 CYS A O 1
ATOM 677 N N . SER A 1 86 ? -3.246 3.821 22.910 1.00 93.31 86 SER A N 1
ATOM 678 C CA . SER A 1 86 ? -4.372 4.175 23.778 1.00 93.31 86 SER A CA 1
ATOM 679 C C . SER A 1 86 ? -5.568 4.619 22.948 1.00 93.31 86 SER A C 1
ATOM 681 O O . SER A 1 86 ? -5.410 5.077 21.817 1.00 93.31 86 SER A O 1
ATOM 683 N N . LEU A 1 87 ? -6.768 4.511 23.514 1.00 93.75 87 LEU A N 1
ATOM 684 C CA . LEU A 1 87 ? -7.971 5.057 22.891 1.00 93.75 87 LEU A CA 1
ATOM 685 C C . LEU A 1 87 ? -8.141 6.522 23.277 1.00 93.75 87 LEU A C 1
ATOM 687 O O . LEU A 1 87 ? -8.183 6.859 24.460 1.00 93.75 87 LEU A O 1
ATOM 691 N N . VAL A 1 88 ? -8.267 7.374 22.266 1.00 94.00 88 VAL A N 1
ATOM 692 C CA . VAL A 1 88 ? -8.535 8.804 22.409 1.00 94.00 88 VAL A CA 1
ATOM 693 C C . VAL A 1 88 ? -9.824 9.127 21.669 1.00 94.00 88 VAL A C 1
ATOM 695 O O . VAL A 1 88 ? -10.123 8.557 20.619 1.00 94.00 88 VAL A O 1
ATOM 698 N N . LYS A 1 89 ? -10.630 10.013 22.249 1.00 92.50 89 LYS A N 1
ATOM 699 C CA . LYS A 1 89 ? -11.891 10.444 21.648 1.00 92.50 89 LYS A CA 1
ATOM 700 C C . LYS A 1 89 ? -11.619 11.469 20.561 1.00 92.50 89 LYS A C 1
ATOM 702 O O . LYS A 1 89 ? -10.961 12.475 20.817 1.00 92.50 89 LYS A O 1
ATOM 707 N N . ASP A 1 90 ? -12.141 11.219 19.367 1.00 88.62 90 ASP A N 1
ATOM 708 C CA . ASP A 1 90 ? -12.090 12.187 18.276 1.00 88.62 90 ASP A CA 1
ATOM 709 C C . ASP A 1 90 ? -13.094 13.340 18.476 1.00 88.62 90 ASP A C 1
ATOM 711 O O . ASP A 1 90 ? -13.841 13.400 19.459 1.00 88.62 90 ASP A O 1
ATOM 715 N N . SER A 1 91 ? -13.145 14.263 17.512 1.00 86.94 91 SER A N 1
ATOM 716 C CA . SER A 1 91 ? -14.085 15.394 17.512 1.00 86.94 91 SER A CA 1
ATOM 717 C C . SER A 1 91 ? -15.562 14.980 17.522 1.00 86.94 91 SER A C 1
ATOM 719 O O . SER A 1 91 ? -16.417 15.789 17.868 1.00 86.94 91 SER A O 1
ATOM 721 N N . ASN A 1 92 ? -15.867 13.737 17.144 1.00 86.69 92 ASN A N 1
ATOM 722 C CA . ASN A 1 92 ? -17.209 13.166 17.134 1.00 86.69 92 ASN A CA 1
ATOM 723 C C . ASN A 1 92 ? -17.477 12.315 18.387 1.00 86.69 92 ASN A C 1
ATOM 725 O O . ASN A 1 92 ? -18.480 11.603 18.431 1.00 86.69 92 ASN A O 1
ATOM 729 N N . ASN A 1 93 ? -16.608 12.387 19.407 1.00 89.25 93 ASN A N 1
ATOM 730 C CA . ASN A 1 93 ? -16.691 11.610 20.647 1.00 89.25 93 ASN A CA 1
ATOM 731 C C . ASN A 1 93 ? -16.615 10.087 20.406 1.00 89.25 93 ASN A C 1
ATOM 733 O O . ASN A 1 93 ? -17.184 9.298 21.164 1.00 89.25 93 ASN A O 1
ATOM 737 N N . VAL A 1 94 ? -15.915 9.677 19.346 1.00 89.75 94 VAL A N 1
ATOM 738 C CA . VAL A 1 94 ? -15.689 8.277 18.985 1.00 89.75 94 VAL A CA 1
ATOM 739 C C . VAL A 1 94 ? -14.300 7.852 19.457 1.00 89.75 94 VAL A C 1
ATOM 741 O O . VAL A 1 94 ? -13.310 8.512 19.149 1.00 89.75 94 VAL A O 1
ATOM 744 N N . ASP A 1 95 ? -14.217 6.734 20.184 1.00 93.06 95 ASP A N 1
ATOM 745 C CA . ASP A 1 95 ? -12.937 6.171 20.628 1.00 93.06 95 ASP A CA 1
ATOM 746 C C . ASP A 1 95 ? -12.127 5.664 19.427 1.00 93.06 95 ASP A C 1
ATOM 748 O O . ASP A 1 95 ? -12.570 4.764 18.698 1.00 93.06 95 ASP A O 1
ATOM 752 N N . ARG A 1 96 ? -10.930 6.224 19.239 1.00 93.62 96 ARG A N 1
ATOM 753 C CA . ARG A 1 96 ? -9.997 5.884 18.164 1.00 93.62 96 ARG A CA 1
ATOM 754 C C . ARG A 1 96 ? -8.619 5.517 18.715 1.00 93.62 96 ARG A C 1
ATOM 756 O O . ARG A 1 96 ? -8.166 6.141 19.671 1.00 93.62 96 ARG A O 1
ATOM 763 N N . PRO A 1 97 ? -7.932 4.535 18.109 1.00 94.19 97 PRO A N 1
ATOM 764 C CA . PRO A 1 97 ? -6.543 4.236 18.438 1.00 94.19 97 PRO A CA 1
ATOM 765 C C . PRO A 1 97 ? -5.624 5.423 18.151 1.00 94.19 97 PRO A C 1
ATOM 767 O O . PRO A 1 97 ? -5.629 5.951 17.039 1.00 94.19 97 PRO A O 1
ATOM 770 N N . GLU A 1 98 ? -4.785 5.777 19.116 1.00 92.25 98 GLU A N 1
ATOM 771 C CA . GLU A 1 98 ? -3.691 6.728 18.954 1.00 92.25 98 GLU A CA 1
ATOM 772 C C . GLU A 1 98 ? -2.385 6.092 19.437 1.00 92.25 98 GLU A C 1
ATOM 774 O O . GLU A 1 98 ? -2.326 5.490 20.513 1.00 92.25 98 GLU A O 1
ATOM 779 N N . LEU A 1 99 ? -1.332 6.210 18.621 1.00 90.75 99 LEU A N 1
ATOM 780 C CA . LEU A 1 99 ? 0.012 5.793 19.005 1.00 90.75 99 LEU A CA 1
ATOM 781 C C . LEU A 1 99 ? 0.766 6.966 19.608 1.00 90.75 99 LEU A C 1
ATOM 783 O O . LEU A 1 99 ? 0.978 7.983 18.951 1.00 90.75 99 LEU A O 1
ATOM 787 N N . THR A 1 100 ? 1.267 6.761 20.817 1.00 90.25 100 THR A N 1
ATOM 788 C CA . THR A 1 100 ? 2.180 7.685 21.483 1.00 90.25 100 THR A CA 1
ATOM 789 C C . THR A 1 100 ? 3.573 7.069 21.528 1.00 90.25 100 THR A C 1
ATOM 791 O O . THR A 1 100 ? 3.742 5.872 21.784 1.00 90.25 100 THR A O 1
ATOM 794 N N . LEU A 1 101 ? 4.591 7.875 21.218 1.00 89.06 101 LEU A N 1
ATOM 795 C CA . LEU A 1 101 ? 5.981 7.451 21.343 1.00 89.06 101 LEU A CA 1
ATOM 796 C C . LEU A 1 101 ? 6.313 7.328 22.832 1.00 89.06 101 LEU A C 1
ATOM 798 O O . LEU A 1 101 ? 6.136 8.282 23.591 1.00 89.06 101 LEU A O 1
ATOM 802 N N . LEU A 1 102 ? 6.817 6.169 23.248 1.00 86.50 102 LEU A N 1
ATOM 803 C CA . LEU A 1 102 ? 7.314 5.991 24.606 1.00 86.50 102 LEU A CA 1
ATOM 804 C C . LEU A 1 102 ? 8.621 6.782 24.740 1.00 86.50 102 LEU A C 1
ATOM 806 O O . LEU A 1 102 ? 9.627 6.448 24.113 1.00 86.50 102 LEU A O 1
ATOM 810 N N . ALA A 1 103 ? 8.610 7.850 25.541 1.00 79.88 103 ALA A N 1
ATOM 811 C CA . ALA A 1 103 ? 9.836 8.545 25.915 1.00 79.88 103 ALA A CA 1
ATOM 812 C C . ALA A 1 103 ? 10.731 7.548 26.662 1.00 79.88 103 ALA A C 1
ATOM 814 O O . ALA A 1 103 ? 10.298 7.025 27.684 1.00 79.88 103 ALA A O 1
ATOM 815 N N . THR A 1 104 ? 11.915 7.252 26.104 1.00 73.50 104 THR A N 1
ATOM 816 C CA . THR A 1 104 ? 12.985 6.374 26.632 1.00 73.50 104 THR A CA 1
ATOM 817 C C . THR A 1 104 ? 12.697 5.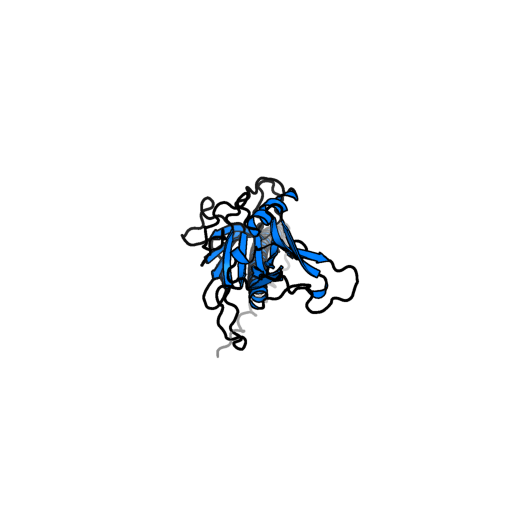821 28.030 1.00 73.50 104 THR A C 1
ATOM 819 O O . THR A 1 104 ? 13.092 6.401 29.039 1.00 73.50 104 THR A O 1
ATOM 822 N N . GLY A 1 105 ? 11.961 4.715 28.076 1.00 63.88 105 GLY A N 1
ATOM 823 C CA . GLY A 1 105 ? 11.428 4.136 29.299 1.00 63.88 105 GLY A CA 1
ATOM 824 C C . GLY A 1 105 ? 10.938 2.724 29.019 1.00 63.88 105 GLY A C 1
ATOM 825 O O . GLY A 1 105 ? 10.484 2.416 27.917 1.00 63.88 105 GLY A O 1
ATOM 826 N N . THR A 1 106 ? 11.107 1.840 29.995 1.00 62.75 106 THR A N 1
ATOM 827 C CA . THR A 1 106 ? 10.746 0.423 29.919 1.00 62.75 106 THR A CA 1
ATOM 828 C C . THR A 1 106 ? 9.277 0.262 29.540 1.00 62.75 106 THR A C 1
ATOM 830 O O . THR A 1 106 ? 8.381 0.680 30.271 1.00 62.75 106 THR A O 1
ATOM 833 N N . LYS A 1 107 ? 9.021 -0.367 28.388 1.00 65.38 107 LYS A N 1
ATOM 834 C CA . LYS A 1 107 ? 7.670 -0.750 27.986 1.00 65.38 107 LYS A CA 1
ATOM 835 C C . LYS A 1 107 ? 7.163 -1.845 28.923 1.00 65.38 107 LYS A C 1
ATOM 837 O O . LYS A 1 107 ? 7.774 -2.908 29.023 1.00 65.38 107 LYS A O 1
ATOM 842 N N . ASN A 1 108 ? 6.011 -1.619 29.546 1.00 67.81 108 ASN A N 1
ATOM 843 C CA . ASN A 1 108 ? 5.276 -2.702 30.184 1.00 67.81 108 ASN A CA 1
ATOM 844 C C . ASN A 1 108 ? 4.681 -3.588 29.083 1.00 67.81 108 ASN A C 1
ATOM 846 O O . ASN A 1 108 ? 3.878 -3.136 28.263 1.00 67.81 108 ASN A O 1
ATOM 850 N N . VAL A 1 109 ? 5.104 -4.850 29.027 1.00 63.84 109 VAL A N 1
ATOM 851 C CA . VAL A 1 109 ? 4.479 -5.859 28.161 1.00 63.84 109 VAL A CA 1
ATOM 852 C C . VAL A 1 109 ? 2.977 -5.883 28.474 1.00 63.84 109 VAL A C 1
ATOM 854 O O . VAL A 1 109 ? 2.601 -5.938 29.639 1.00 63.84 109 VAL A O 1
ATOM 857 N N . GLY A 1 110 ? 2.126 -5.780 27.447 1.00 66.94 110 GLY A N 1
ATOM 858 C CA . GLY A 1 110 ? 0.668 -5.647 27.608 1.00 66.94 110 GLY A CA 1
ATOM 859 C C . GLY A 1 110 ? 0.119 -4.217 27.486 1.00 66.94 110 GLY A C 1
ATOM 860 O O . GLY A 1 110 ? -1.087 -4.036 27.411 1.00 66.94 110 GLY A O 1
ATOM 861 N N . SER A 1 111 ? 0.957 -3.184 27.344 1.00 68.88 111 SER A N 1
ATOM 862 C CA . SER A 1 111 ? 0.487 -1.785 27.247 1.00 68.88 111 SER A CA 1
ATOM 863 C C . SER A 1 111 ? -0.334 -1.428 25.993 1.00 68.88 111 SER A C 1
ATOM 865 O O . SER A 1 111 ? -0.771 -0.292 25.866 1.00 68.88 111 SER A O 1
ATOM 867 N N . ASN A 1 112 ? -0.526 -2.361 25.054 1.00 80.12 112 ASN A N 1
ATOM 868 C CA . ASN A 1 112 ? -1.266 -2.146 23.802 1.00 80.12 112 ASN A CA 1
ATOM 869 C C . ASN A 1 112 ? -2.615 -2.889 23.791 1.00 80.12 112 ASN A C 1
ATOM 871 O O . ASN A 1 112 ? -3.140 -3.193 22.726 1.00 80.12 112 ASN A O 1
ATOM 875 N N . GLU A 1 113 ? -3.161 -3.224 24.962 1.00 83.81 113 GLU A N 1
ATOM 876 C CA . GLU A 1 113 ? -4.398 -4.006 25.089 1.00 83.81 113 GLU A CA 1
ATOM 877 C C . GLU A 1 113 ? -5.633 -3.342 24.474 1.00 83.81 113 GLU A C 1
ATOM 879 O O . GLU A 1 113 ? -6.548 -4.048 24.047 1.00 83.81 113 GLU A O 1
ATOM 884 N N . ASP A 1 114 ? -5.657 -2.013 24.384 1.00 88.62 114 ASP A N 1
ATOM 885 C CA . ASP A 1 114 ? -6.815 -1.293 23.860 1.00 88.62 114 ASP A CA 1
ATOM 886 C C . ASP A 1 114 ? -6.879 -1.267 22.319 1.00 88.62 114 ASP A C 1
ATOM 888 O O . ASP A 1 114 ? -7.943 -0.994 21.750 1.00 88.62 114 ASP A O 1
ATOM 892 N N . CYS A 1 115 ? -5.784 -1.612 21.633 1.00 91.81 115 CYS A N 1
ATOM 893 C CA . CYS A 1 115 ? -5.677 -1.547 20.179 1.00 91.81 115 CYS A CA 1
ATOM 894 C C . CYS A 1 115 ? -5.351 -2.900 19.543 1.00 91.81 115 CYS A C 1
ATOM 896 O O . CYS A 1 115 ? -4.681 -3.753 20.119 1.00 91.81 115 CYS A O 1
ATOM 898 N N . ILE A 1 116 ? -5.784 -3.070 18.302 1.00 91.56 116 ILE A N 1
ATOM 899 C CA . ILE A 1 116 ? -5.495 -4.215 17.446 1.00 91.56 116 ILE A CA 1
ATOM 900 C C . ILE A 1 116 ? -4.913 -3.715 16.124 1.00 91.56 116 ILE A C 1
ATOM 902 O O . ILE A 1 116 ? -5.332 -2.689 15.590 1.00 91.56 116 ILE A O 1
ATOM 906 N N . PHE A 1 117 ? -3.933 -4.438 15.590 1.00 93.12 117 PHE A N 1
ATOM 907 C CA . PHE A 1 117 ? -3.463 -4.213 14.231 1.00 93.12 117 PHE A CA 1
ATOM 908 C C . PHE A 1 117 ? -4.480 -4.796 13.247 1.00 93.12 117 PHE A C 1
ATOM 910 O O . PHE A 1 117 ? -4.719 -6.001 13.255 1.00 93.12 117 PHE A O 1
ATOM 917 N N . LEU A 1 118 ? -5.098 -3.940 12.431 1.00 94.69 118 LEU A N 1
ATOM 918 C CA . LEU A 1 118 ? -6.086 -4.374 11.443 1.00 94.69 118 LEU A CA 1
ATOM 919 C C . LEU A 1 118 ? -5.416 -4.801 10.144 1.00 94.69 118 LEU A C 1
ATOM 921 O O . LEU A 1 118 ? -5.851 -5.765 9.531 1.00 94.69 118 LEU A O 1
ATOM 925 N N . GLY A 1 119 ? -4.372 -4.090 9.715 1.00 95.25 119 GLY A N 1
ATOM 926 C CA . GLY A 1 119 ? -3.627 -4.423 8.505 1.00 95.25 119 GLY A CA 1
ATOM 927 C C . GLY A 1 119 ? -2.975 -3.209 7.860 1.00 95.25 119 GLY A C 1
ATOM 928 O O . GLY A 1 119 ? -2.524 -2.296 8.554 1.00 95.25 119 GLY A O 1
ATOM 929 N N . LYS A 1 120 ? -2.892 -3.195 6.527 1.00 95.88 120 LYS A N 1
ATOM 930 C CA . LYS A 1 120 ? -2.180 -2.155 5.770 1.00 95.88 120 LYS A CA 1
ATOM 931 C C . LYS A 1 120 ? -3.046 -1.586 4.657 1.00 95.88 120 LYS A C 1
ATOM 933 O O . LYS A 1 120 ? -3.754 -2.318 3.972 1.00 95.88 120 LYS A O 1
ATOM 938 N N . ALA A 1 121 ? -2.956 -0.278 4.460 1.00 95.19 121 ALA A N 1
ATOM 939 C CA . ALA A 1 121 ? -3.543 0.413 3.326 1.00 95.19 121 ALA A CA 1
ATOM 940 C C . ALA A 1 121 ? -2.445 1.007 2.451 1.00 95.19 121 ALA A C 1
ATOM 942 O O . ALA A 1 121 ? -1.527 1.651 2.943 1.00 95.19 121 ALA A O 1
ATOM 943 N N . LEU A 1 122 ? -2.539 0.771 1.155 1.00 93.94 122 LEU A N 1
ATOM 944 C CA . LEU A 1 122 ? -1.570 1.157 0.152 1.00 93.94 122 LEU A CA 1
ATOM 945 C C . LEU A 1 122 ? -2.158 2.303 -0.654 1.00 93.94 122 LEU A C 1
ATOM 947 O O . LEU A 1 122 ? -3.238 2.164 -1.223 1.00 93.94 122 LEU A O 1
ATOM 951 N N . GLN A 1 123 ? -1.436 3.412 -0.716 1.00 90.62 123 GLN A N 1
ATOM 952 C CA . GLN A 1 123 ? -1.743 4.550 -1.562 1.00 90.62 123 GLN A CA 1
ATOM 953 C C . GLN A 1 123 ? -0.677 4.675 -2.642 1.00 90.62 123 GLN A C 1
ATOM 955 O O . GLN A 1 123 ? 0.522 4.749 -2.364 1.00 90.62 123 GLN A O 1
ATOM 960 N N . PHE A 1 124 ? -1.136 4.777 -3.879 1.00 85.94 124 PHE A N 1
ATOM 961 C CA . PHE A 1 124 ? -0.295 5.071 -5.023 1.00 85.94 124 PHE A CA 1
ATOM 962 C C . PHE A 1 124 ? -0.412 6.539 -5.360 1.00 85.94 124 PHE A C 1
ATOM 964 O O . PHE A 1 124 ? -1.508 7.078 -5.516 1.00 85.94 124 PHE A O 1
ATOM 971 N N . HIS A 1 125 ? 0.738 7.176 -5.498 1.00 78.12 125 HIS A N 1
ATOM 972 C CA . HIS A 1 125 ? 0.804 8.477 -6.125 1.00 78.12 125 HIS A CA 1
ATOM 973 C C . HIS A 1 125 ? 0.840 8.237 -7.629 1.00 78.12 125 HIS A C 1
ATOM 975 O O . HIS A 1 125 ? 1.722 7.552 -8.143 1.00 78.12 125 HIS A O 1
ATOM 981 N N . GLN A 1 126 ? -0.177 8.730 -8.325 1.00 65.31 126 GLN A N 1
ATOM 982 C CA . GLN A 1 126 ? -0.205 8.702 -9.778 1.00 65.31 126 GLN A CA 1
ATOM 983 C C . GLN A 1 126 ? 0.326 10.044 -10.307 1.00 65.31 126 GLN A C 1
ATOM 985 O O . GLN A 1 126 ? 0.209 11.082 -9.657 1.00 65.31 126 GLN A O 1
ATOM 990 N N . ASP A 1 127 ? 0.965 9.978 -11.472 1.00 57.19 127 ASP A N 1
ATOM 991 C CA . ASP A 1 127 ? 1.632 11.077 -12.171 1.00 57.19 127 ASP A CA 1
ATOM 992 C C . ASP A 1 127 ? 0.832 12.395 -12.115 1.00 57.19 127 ASP A C 1
ATOM 994 O O . ASP A 1 127 ? -0.301 12.475 -12.600 1.00 57.19 127 ASP A O 1
ATOM 998 N N . SER A 1 128 ? 1.416 13.420 -11.478 1.00 55.00 128 SER A N 1
ATOM 999 C CA . SER A 1 128 ? 0.886 14.778 -11.533 1.00 55.00 128 SER A CA 1
ATOM 1000 C C . SER A 1 128 ? 1.270 15.383 -12.884 1.00 55.00 128 SER A C 1
ATOM 1002 O O . SER A 1 128 ? 2.454 15.380 -13.223 1.00 55.00 128 SER A O 1
ATOM 1004 N N . PRO A 1 129 ? 0.343 16.007 -13.633 1.00 53.75 129 PRO A N 1
ATOM 1005 C CA . PRO A 1 129 ? 0.651 16.661 -14.908 1.00 53.75 129 PRO A CA 1
ATOM 1006 C C . PRO A 1 129 ? 1.712 17.771 -14.814 1.00 53.75 129 PRO A C 1
ATOM 1008 O O . PRO A 1 129 ? 2.199 18.237 -15.840 1.00 53.75 129 PRO A O 1
ATOM 1011 N N . SER A 1 130 ? 2.098 18.178 -13.600 1.00 55.41 130 SER A N 1
ATOM 1012 C CA . SER A 1 130 ? 3.215 19.090 -13.334 1.00 55.41 130 SER A CA 1
ATOM 1013 C C . SER A 1 130 ? 4.614 18.467 -13.513 1.00 55.41 130 SER A C 1
ATOM 1015 O O . SER A 1 130 ? 5.607 19.182 -13.399 1.00 55.41 130 SER A O 1
ATOM 1017 N N . GLY A 1 131 ? 4.727 17.166 -13.810 1.00 55.84 131 GLY A N 1
ATOM 1018 C CA . GLY A 1 131 ? 5.992 16.508 -14.172 1.00 55.84 131 GLY A CA 1
ATOM 1019 C C . GLY A 1 131 ? 6.914 16.148 -12.999 1.00 55.84 131 GLY A C 1
ATOM 1020 O O . GLY A 1 131 ? 7.914 15.464 -13.213 1.00 55.84 131 GLY A O 1
ATOM 1021 N N . ASN A 1 132 ? 6.568 16.537 -11.768 1.00 54.94 132 ASN A N 1
ATOM 1022 C CA . ASN A 1 132 ? 7.234 16.084 -10.546 1.00 54.94 132 ASN A CA 1
ATOM 1023 C C . ASN A 1 132 ? 6.465 14.897 -9.972 1.00 54.94 132 ASN A C 1
ATOM 1025 O O . ASN A 1 132 ? 5.542 15.047 -9.172 1.00 54.94 132 ASN A O 1
ATOM 1029 N N . VAL A 1 133 ? 6.809 13.712 -10.459 1.00 54.38 133 VAL A N 1
ATOM 1030 C CA . VAL A 1 133 ? 6.132 12.471 -10.097 1.00 54.38 133 VAL A CA 1
ATOM 1031 C C . VAL A 1 133 ? 6.895 11.830 -8.969 1.00 54.38 133 VAL A C 1
ATOM 1033 O O . VAL A 1 133 ? 7.993 11.314 -9.168 1.00 54.38 133 VAL A O 1
ATOM 1036 N N . ASP A 1 134 ? 6.312 11.861 -7.781 1.00 64.06 134 ASP A N 1
ATOM 1037 C CA . ASP A 1 134 ? 6.769 10.991 -6.713 1.00 64.06 134 ASP A CA 1
ATOM 1038 C C . ASP A 1 134 ? 6.302 9.572 -7.057 1.00 64.06 134 ASP A C 1
ATOM 1040 O O . ASP A 1 134 ? 5.186 9.184 -6.711 1.00 64.06 134 ASP A O 1
ATOM 1044 N N . ASP A 1 135 ? 7.153 8.814 -7.756 1.00 78.75 135 ASP A N 1
ATOM 1045 C CA . ASP A 1 135 ? 7.007 7.381 -8.050 1.00 78.75 135 ASP A CA 1
ATOM 1046 C C . ASP A 1 135 ? 7.087 6.577 -6.741 1.00 78.75 135 ASP A C 1
ATOM 1048 O O . ASP A 1 135 ? 8.045 5.852 -6.469 1.00 78.75 135 ASP A O 1
ATOM 1052 N N . THR A 1 136 ? 6.102 6.779 -5.868 1.00 86.69 136 THR A N 1
ATOM 1053 C CA . THR A 1 136 ? 6.109 6.305 -4.488 1.00 86.69 136 THR A CA 1
ATOM 1054 C C . THR A 1 136 ? 4.811 5.592 -4.142 1.00 86.69 136 THR A C 1
ATOM 1056 O O . THR A 1 136 ? 3.696 6.084 -4.352 1.00 86.69 136 THR A O 1
ATOM 1059 N N . LEU A 1 137 ? 4.984 4.407 -3.574 1.00 90.12 137 LEU A N 1
ATOM 1060 C CA . LEU A 1 137 ? 3.960 3.638 -2.899 1.00 90.12 137 LEU A CA 1
ATOM 1061 C C . LEU A 1 137 ? 4.042 3.957 -1.408 1.00 90.12 137 LEU A C 1
ATOM 1063 O O . LEU A 1 137 ? 5.051 3.672 -0.768 1.00 90.12 137 LEU A O 1
ATOM 1067 N N . VAL A 1 138 ? 2.987 4.544 -0.853 1.00 91.75 138 VAL A N 1
ATOM 1068 C CA . VAL A 1 138 ? 2.903 4.838 0.580 1.00 91.75 138 VAL A CA 1
ATOM 1069 C C . VAL A 1 138 ? 2.028 3.787 1.245 1.00 91.75 138 VAL A C 1
ATOM 1071 O O . VAL A 1 138 ? 0.918 3.516 0.793 1.00 91.75 138 VAL A O 1
ATOM 1074 N N . VAL A 1 139 ? 2.532 3.176 2.311 1.00 93.81 139 VAL A N 1
ATOM 1075 C CA . VAL A 1 139 ? 1.867 2.089 3.026 1.00 93.81 139 VAL A CA 1
ATOM 1076 C C . VAL A 1 139 ? 1.573 2.529 4.450 1.00 93.81 139 VAL A C 1
ATOM 1078 O O . VAL A 1 139 ? 2.467 2.729 5.268 1.00 93.81 139 VAL A O 1
ATOM 1081 N N . TYR A 1 140 ? 0.290 2.655 4.753 1.00 94.50 140 TYR A N 1
ATOM 1082 C CA . TYR A 1 140 ? -0.226 3.014 6.061 1.00 94.50 140 TYR A CA 1
ATOM 1083 C C . TYR A 1 140 ? -0.519 1.758 6.864 1.00 94.50 140 TYR A C 1
ATOM 1085 O O . TYR A 1 140 ? -1.345 0.935 6.467 1.00 94.50 140 TYR A O 1
ATOM 1093 N N . SER A 1 141 ? 0.107 1.633 8.029 1.00 94.94 141 SER A N 1
ATOM 1094 C CA . SER A 1 141 ? -0.325 0.659 9.031 1.00 94.94 141 SER A CA 1
ATOM 1095 C C . SER A 1 141 ? -1.642 1.142 9.643 1.00 94.94 141 SER A C 1
ATOM 1097 O O . SER A 1 141 ? -1.722 2.280 10.100 1.00 94.94 141 SER A O 1
ATOM 1099 N N . VAL A 1 142 ? -2.682 0.310 9.644 1.00 95.19 142 VAL A N 1
ATOM 1100 C CA . VAL A 1 142 ? -4.012 0.671 10.154 1.00 95.19 142 VAL A CA 1
ATOM 11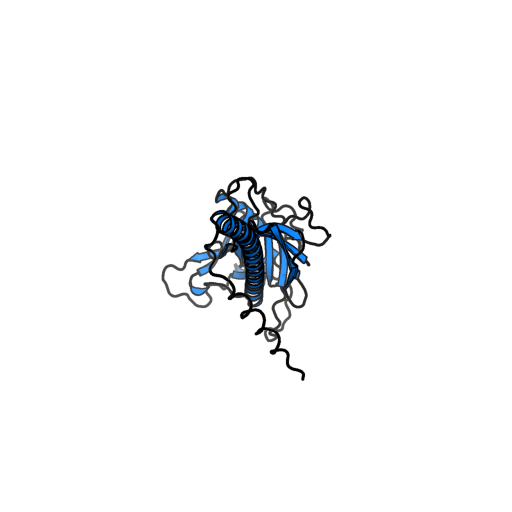01 C C . VAL A 1 142 ? -4.288 -0.083 11.445 1.00 95.19 142 VAL A C 1
ATOM 1103 O O . VAL A 1 142 ? -4.150 -1.306 11.525 1.00 95.19 142 VAL A O 1
ATOM 1106 N N . LEU A 1 143 ? -4.686 0.674 12.458 1.00 95.00 143 LEU A N 1
ATOM 1107 C CA . LEU A 1 143 ? -5.049 0.192 13.779 1.00 95.00 143 LEU A CA 1
ATOM 1108 C C . LEU A 1 143 ? -6.554 0.252 13.972 1.00 95.00 143 LEU A C 1
ATOM 1110 O O . LEU A 1 143 ? -7.222 1.081 13.369 1.00 95.00 143 LEU A O 1
ATOM 1114 N N . GLY A 1 144 ? -7.067 -0.592 14.851 1.00 95.19 144 GLY A N 1
ATOM 1115 C CA . GLY A 1 144 ? -8.444 -0.572 15.317 1.00 95.19 144 GLY A CA 1
ATOM 1116 C C . GLY A 1 144 ? -8.491 -0.643 16.833 1.00 95.19 144 GLY A C 1
ATOM 1117 O O . GLY A 1 144 ? -7.521 -1.043 17.477 1.00 95.19 144 GLY A O 1
ATOM 1118 N N . ARG A 1 145 ? -9.612 -0.249 17.428 1.00 94.44 145 ARG A N 1
ATOM 1119 C CA . ARG A 1 145 ? -9.885 -0.525 18.837 1.00 94.44 145 ARG A CA 1
ATOM 1120 C C . ARG A 1 145 ? -10.195 -2.005 19.002 1.00 94.44 145 ARG A C 1
ATOM 1122 O O . ARG A 1 145 ? -10.873 -2.597 18.168 1.00 94.44 145 ARG A O 1
ATOM 1129 N N . ARG A 1 146 ? -9.710 -2.608 20.083 1.00 91.38 146 ARG A N 1
ATOM 1130 C CA . ARG A 1 146 ? -9.951 -4.028 20.377 1.00 91.38 146 ARG A CA 1
ATOM 1131 C C . ARG A 1 146 ? -11.292 -4.264 21.069 1.00 91.38 146 ARG A C 1
ATOM 1133 O O . ARG A 1 146 ? -11.872 -5.342 20.948 1.00 91.38 146 ARG A O 1
ATOM 1140 N N . THR A 1 147 ? -11.762 -3.274 21.826 1.00 91.31 147 THR A N 1
ATOM 1141 C CA . THR A 1 147 ? -12.954 -3.408 22.665 1.00 91.31 147 THR A CA 1
ATOM 1142 C C . THR A 1 147 ? -13.970 -2.299 22.431 1.00 91.31 147 THR A C 1
ATOM 1144 O O . THR A 1 147 ? -13.628 -1.185 22.034 1.00 91.31 147 THR A O 1
ATOM 1147 N N . LEU A 1 148 ? -15.233 -2.632 22.682 1.00 90.25 148 LEU A N 1
ATOM 1148 C CA . LEU A 1 148 ? -16.388 -1.744 22.650 1.00 90.25 148 LEU A CA 1
ATOM 1149 C C . LEU A 1 148 ? -16.938 -1.584 24.055 1.00 90.25 148 LEU A C 1
ATOM 1151 O O . LEU A 1 148 ? -17.056 -2.564 24.785 1.00 90.25 148 LEU A O 1
ATOM 1155 N N . THR A 1 149 ? -17.360 -0.378 24.413 1.00 88.38 149 THR A N 1
ATOM 1156 C CA . THR A 1 149 ? -18.200 -0.191 25.596 1.00 88.38 149 THR A CA 1
ATOM 1157 C C . THR A 1 149 ? -19.607 -0.688 25.271 1.00 88.38 149 THR A C 1
ATOM 1159 O O . THR A 1 149 ? -20.324 -0.049 24.508 1.00 88.38 149 THR A O 1
ATOM 1162 N N . VAL A 1 150 ? -19.990 -1.843 25.820 1.00 88.31 150 VAL A N 1
ATOM 1163 C CA . VAL A 1 150 ? -21.309 -2.469 25.592 1.00 88.31 150 VAL A CA 1
ATOM 1164 C C . VAL A 1 150 ? -22.353 -1.918 26.562 1.00 88.31 150 VAL A C 1
ATOM 1166 O O . VAL A 1 150 ? -23.534 -1.834 26.241 1.00 88.31 150 VAL A O 1
ATOM 1169 N N . GLY A 1 151 ? -21.921 -1.505 27.751 1.00 85.81 151 GLY A N 1
ATOM 1170 C CA . GLY A 1 151 ? -22.799 -0.935 28.758 1.00 85.81 151 GLY A CA 1
ATOM 1171 C C . GLY A 1 151 ? -22.046 -0.535 30.015 1.00 85.81 151 GLY A C 1
ATOM 1172 O O . GLY A 1 151 ? -20.838 -0.743 30.145 1.00 85.81 151 GLY A O 1
ATOM 1173 N N . VAL A 1 152 ? -22.785 0.035 30.957 1.00 84.31 152 VAL A N 1
ATOM 1174 C CA . VAL A 1 152 ? -22.298 0.343 32.299 1.00 84.31 152 VAL A CA 1
ATOM 1175 C C . VAL A 1 152 ? -23.143 -0.473 33.267 1.00 84.31 152 VAL A C 1
ATOM 1177 O O . VAL A 1 152 ? -24.371 -0.415 33.221 1.00 84.31 152 VAL A O 1
ATOM 1180 N N . THR A 1 153 ? -22.509 -1.283 34.113 1.00 83.88 153 THR A N 1
ATOM 1181 C CA . THR A 1 153 ? -23.237 -2.044 35.135 1.00 83.88 153 THR A CA 1
ATOM 1182 C C . THR A 1 153 ? -23.907 -1.092 36.126 1.00 83.88 153 THR A C 1
ATOM 1184 O O . THR A 1 153 ? -23.489 0.054 36.286 1.00 83.88 153 THR A O 1
ATOM 1187 N N . ALA A 1 154 ? -24.888 -1.584 36.889 1.00 80.00 154 ALA A N 1
ATOM 1188 C CA . ALA A 1 154 ? -25.530 -0.811 37.960 1.00 80.00 154 ALA A CA 1
ATOM 1189 C C . ALA A 1 154 ? -24.543 -0.261 39.020 1.00 80.00 154 ALA A C 1
ATOM 1191 O O . ALA A 1 154 ? -24.902 0.618 39.795 1.00 80.00 154 ALA A O 1
ATOM 1192 N N . ARG A 1 155 ? -23.297 -0.762 39.053 1.00 85.00 155 ARG A N 1
ATOM 1193 C CA . ARG A 1 155 ? -22.208 -0.293 39.929 1.00 85.00 155 ARG A CA 1
ATOM 1194 C C . ARG A 1 155 ? -21.240 0.686 39.249 1.00 85.00 155 ARG A C 1
ATOM 1196 O O . ARG A 1 155 ? -20.190 0.975 39.811 1.00 85.00 155 ARG A O 1
ATOM 1203 N N . GLY A 1 156 ? -21.542 1.160 38.041 1.00 86.44 156 GLY A N 1
ATOM 1204 C CA . GLY A 1 156 ? -20.676 2.080 37.300 1.00 86.44 156 GLY A CA 1
ATOM 1205 C C . GLY A 1 156 ? -19.490 1.415 36.591 1.00 86.44 156 GLY A C 1
ATOM 1206 O O . GLY A 1 156 ? -18.654 2.114 36.027 1.00 86.44 156 GLY A O 1
ATOM 1207 N N . THR A 1 157 ? -19.384 0.081 36.593 1.00 87.88 157 THR A N 1
ATOM 1208 C CA . THR A 1 157 ? -18.303 -0.625 35.885 1.00 87.88 157 THR A CA 1
ATOM 1209 C C . THR A 1 157 ? -18.609 -0.685 34.393 1.00 87.88 157 THR A C 1
ATOM 1211 O O . THR A 1 157 ? -19.663 -1.180 33.996 1.00 87.88 157 THR A O 1
ATOM 1214 N N . ILE A 1 158 ? -17.677 -0.223 33.562 1.00 84.94 158 ILE A N 1
ATOM 1215 C CA . ILE A 1 158 ? -17.787 -0.299 32.103 1.00 84.94 158 ILE A CA 1
ATOM 1216 C C . ILE A 1 158 ? -17.622 -1.759 31.664 1.00 84.94 158 ILE A C 1
ATOM 1218 O O . ILE A 1 158 ? -16.597 -2.383 31.940 1.00 84.94 158 ILE A O 1
ATOM 1222 N N . GLN A 1 159 ? -18.621 -2.307 30.972 1.00 87.69 159 GLN A N 1
ATOM 1223 C CA . GLN A 1 159 ? -18.519 -3.610 30.321 1.00 87.69 159 GLN A CA 1
ATOM 1224 C C . GLN A 1 159 ? -17.897 -3.442 28.936 1.00 87.69 159 GLN A C 1
ATOM 1226 O O . GLN A 1 159 ? -18.450 -2.751 28.077 1.00 87.69 159 GLN A O 1
ATOM 1231 N N . LYS A 1 160 ? -16.750 -4.095 28.731 1.00 88.19 160 LYS A N 1
ATOM 1232 C CA . LYS A 1 160 ? -16.043 -4.148 27.451 1.00 88.19 160 LYS A CA 1
ATOM 1233 C C . LYS A 1 160 ? -16.438 -5.422 26.689 1.00 88.19 160 LYS A C 1
ATOM 1235 O O . LYS A 1 160 ? -16.296 -6.519 27.220 1.00 88.19 160 LYS A O 1
ATOM 1240 N N . GLY A 1 161 ? -16.922 -5.277 25.460 1.00 87.31 161 GLY A N 1
ATOM 1241 C CA . GLY A 1 161 ? -17.113 -6.359 24.488 1.00 87.31 161 GLY A CA 1
ATOM 1242 C C . GLY A 1 161 ? -15.992 -6.369 23.453 1.00 87.31 161 GLY A C 1
ATOM 1243 O O . GLY A 1 161 ? -15.291 -5.372 23.304 1.00 87.31 161 GLY A O 1
ATOM 1244 N N . LEU A 1 162 ? -15.804 -7.480 22.741 1.00 89.81 162 LEU A N 1
ATOM 1245 C CA . LEU A 1 162 ? -14.863 -7.553 21.617 1.00 89.81 162 LEU A CA 1
ATOM 1246 C C . LEU A 1 162 ? -15.485 -6.926 20.364 1.00 89.81 162 LEU A C 1
ATOM 1248 O O . LEU A 1 162 ? -16.691 -7.042 20.153 1.00 89.81 162 LEU A O 1
ATOM 1252 N N . VAL A 1 163 ? -14.662 -6.280 19.535 1.00 91.31 163 VAL A N 1
ATOM 1253 C CA . VAL A 1 163 ? -15.081 -5.860 18.188 1.00 91.31 163 VAL A CA 1
ATOM 1254 C C . VAL A 1 163 ? -15.221 -7.083 17.281 1.00 91.31 163 VAL A C 1
ATOM 1256 O O . VAL A 1 163 ? -14.372 -7.972 17.317 1.00 91.31 163 VAL A O 1
ATOM 1259 N N . SER A 1 164 ? -16.270 -7.125 16.460 1.00 90.38 164 SER A N 1
ATOM 1260 C CA . SER A 1 164 ? -16.513 -8.222 15.505 1.00 90.38 164 SER A CA 1
ATOM 1261 C C . SER A 1 164 ? -16.560 -7.769 14.046 1.00 90.38 164 SER A C 1
ATOM 1263 O O . SER A 1 164 ? -16.702 -8.593 13.145 1.00 90.38 164 SER A O 1
ATOM 1265 N N . SER A 1 165 ? -16.429 -6.468 13.780 1.00 91.50 165 SER A N 1
ATOM 1266 C CA . SER A 1 165 ? -16.422 -5.937 12.419 1.00 91.50 165 SER A CA 1
ATOM 1267 C C . SER A 1 165 ? -15.434 -4.794 12.236 1.00 91.50 165 SER A C 1
ATOM 1269 O O . SER A 1 165 ? -15.012 -4.128 13.186 1.00 91.50 165 SER A O 1
ATOM 1271 N N . PHE A 1 166 ? -15.067 -4.562 10.977 1.00 91.81 166 PHE A N 1
ATOM 1272 C CA . PHE A 1 166 ? -14.129 -3.511 10.599 1.00 91.81 166 PHE A CA 1
ATOM 1273 C C . PHE A 1 166 ? -14.631 -2.114 10.994 1.00 91.81 166 PHE A C 1
ATOM 1275 O O . PHE A 1 166 ? -13.874 -1.331 11.562 1.00 91.81 166 PHE A O 1
ATOM 1282 N N . ALA A 1 167 ? -15.916 -1.816 10.765 1.00 92.00 167 ALA A N 1
ATOM 1283 C CA . ALA A 1 167 ? -16.510 -0.533 11.144 1.00 92.00 167 ALA A CA 1
ATOM 1284 C C . ALA A 1 167 ? -16.525 -0.344 12.670 1.00 92.00 167 ALA A C 1
ATOM 1286 O O . ALA A 1 167 ? -16.127 0.712 13.160 1.00 92.00 167 ALA A O 1
ATOM 1287 N N . GLN A 1 168 ? -16.876 -1.387 13.438 1.00 92.88 168 GLN A N 1
ATOM 1288 C CA . GLN A 1 168 ? -16.808 -1.335 14.901 1.00 92.88 168 GLN A CA 1
ATOM 1289 C C . GLN A 1 168 ? -15.393 -1.083 15.407 1.00 92.88 168 GLN A C 1
ATOM 1291 O O . GLN A 1 168 ? -15.241 -0.427 16.435 1.00 92.88 168 GLN A O 1
ATOM 1296 N N . ALA A 1 169 ? -14.367 -1.577 14.716 1.00 94.50 169 ALA A N 1
ATOM 1297 C CA . ALA A 1 169 ? -12.980 -1.378 15.103 1.00 94.50 169 ALA A CA 1
ATOM 1298 C C . ALA A 1 169 ? -12.496 0.073 14.941 1.00 94.50 169 ALA A C 1
ATOM 1300 O O . ALA A 1 169 ? -11.409 0.368 15.424 1.00 94.50 169 ALA A O 1
ATOM 1301 N N . ASN A 1 170 ? -13.273 0.987 14.340 1.00 94.75 170 ASN A N 1
ATOM 1302 C CA . ASN A 1 170 ? -12.887 2.388 14.125 1.00 94.75 170 ASN A CA 1
ATOM 1303 C C . ASN A 1 170 ? -11.454 2.511 13.580 1.00 94.75 170 ASN A C 1
ATOM 1305 O O . ASN A 1 170 ? -10.564 2.973 14.303 1.00 94.75 170 ASN A O 1
ATOM 1309 N N . PRO A 1 171 ? -11.211 2.062 12.337 1.00 95.44 171 PRO A N 1
ATOM 1310 C CA . PRO A 1 171 ? -9.876 2.053 11.762 1.00 95.44 171 PRO A CA 1
ATOM 1311 C C . PRO A 1 171 ? -9.242 3.444 11.836 1.00 95.44 171 PRO A C 1
ATOM 1313 O O . PRO A 1 171 ? -9.889 4.450 11.550 1.00 95.44 171 PRO A O 1
ATOM 1316 N N . THR A 1 172 ? -7.970 3.501 12.211 1.00 94.75 172 THR A N 1
ATOM 1317 C CA . THR A 1 172 ? -7.179 4.730 12.272 1.00 94.75 172 THR A CA 1
ATOM 1318 C C . THR A 1 172 ? -5.774 4.441 11.749 1.00 94.75 172 THR A C 1
ATOM 1320 O O . THR A 1 172 ? -5.135 3.488 12.206 1.00 94.75 172 THR A O 1
ATOM 1323 N N . PRO A 1 173 ? -5.253 5.226 10.790 1.00 94.12 173 PRO A N 1
ATOM 1324 C CA . PRO A 1 173 ? -3.885 5.048 10.327 1.00 94.12 173 PRO A CA 1
ATOM 1325 C C . PRO A 1 173 ? -2.878 5.470 11.398 1.00 94.12 173 PRO A C 1
ATOM 1327 O O . PRO A 1 173 ? -2.938 6.569 11.949 1.00 94.12 173 PRO A O 1
ATOM 1330 N N . ALA A 1 174 ? -1.893 4.615 11.633 1.00 92.31 174 ALA A N 1
ATOM 1331 C CA . ALA A 1 174 ? -0.724 4.911 12.439 1.00 92.31 174 ALA A CA 1
ATOM 1332 C C . ALA A 1 174 ? 0.294 5.699 11.603 1.00 92.31 174 ALA A C 1
ATOM 1334 O O . ALA A 1 174 ? 1.194 5.116 11.000 1.00 92.31 174 ALA A O 1
ATOM 1335 N N . LEU A 1 175 ? 0.168 7.030 11.574 1.00 89.50 175 LEU A N 1
ATOM 1336 C CA . LEU A 1 175 ? 1.027 7.900 10.754 1.00 89.50 175 LEU A CA 1
ATOM 1337 C C . LEU A 1 175 ? 2.527 7.720 11.049 1.00 89.50 175 LEU A C 1
ATOM 1339 O O . LEU A 1 175 ? 3.337 7.750 10.126 1.00 89.50 175 LEU A O 1
ATOM 1343 N N . ALA A 1 176 ? 2.888 7.452 12.307 1.00 87.50 176 ALA A N 1
ATOM 1344 C CA . ALA A 1 176 ? 4.266 7.183 12.727 1.00 87.50 176 ALA A CA 1
ATOM 1345 C C . ALA A 1 176 ? 4.853 5.869 12.167 1.00 87.50 176 ALA A C 1
ATOM 1347 O O . ALA A 1 176 ? 6.066 5.686 12.190 1.00 87.50 176 ALA A O 1
ATOM 1348 N N . LEU A 1 177 ? 4.002 4.962 11.678 1.00 89.69 177 LEU A N 1
ATOM 1349 C CA . LEU A 1 177 ? 4.360 3.659 11.105 1.00 89.69 177 LEU A CA 1
ATOM 1350 C C . LEU A 1 177 ? 4.074 3.606 9.598 1.00 89.69 177 LEU A C 1
ATOM 1352 O O . LEU A 1 177 ? 3.802 2.533 9.048 1.00 89.69 177 LEU A O 1
ATOM 1356 N N . THR A 1 178 ? 4.065 4.769 8.949 1.00 91.19 178 THR A N 1
ATOM 1357 C CA . THR A 1 178 ? 3.917 4.870 7.498 1.00 91.19 178 THR A CA 1
ATOM 1358 C C . THR A 1 178 ? 5.231 4.478 6.836 1.00 91.19 178 THR A C 1
ATOM 1360 O O . THR A 1 178 ? 6.277 5.041 7.154 1.00 91.19 178 THR A O 1
ATOM 1363 N N . ASP A 1 179 ? 5.169 3.531 5.907 1.00 91.62 179 ASP A N 1
ATOM 1364 C CA . ASP A 1 179 ? 6.295 3.137 5.065 1.00 91.62 179 ASP A CA 1
ATOM 1365 C C . ASP A 1 179 ? 6.155 3.785 3.681 1.00 91.62 179 ASP A C 1
ATOM 1367 O O . ASP A 1 179 ? 5.046 4.018 3.199 1.00 91.62 179 ASP A O 1
ATOM 1371 N N . THR A 1 180 ? 7.271 4.126 3.046 1.00 91.19 180 THR A N 1
ATOM 1372 C CA . THR A 1 180 ? 7.290 4.710 1.700 1.00 91.19 180 THR A CA 1
ATOM 1373 C C . THR A 1 180 ? 8.281 3.947 0.844 1.00 91.19 180 THR A C 1
ATOM 1375 O O . THR A 1 180 ? 9.476 3.917 1.125 1.00 91.19 180 THR A O 1
ATOM 1378 N N . TYR A 1 181 ? 7.776 3.359 -0.233 1.00 93.12 181 TYR A N 1
ATOM 1379 C CA . TYR A 1 181 ? 8.551 2.598 -1.193 1.00 93.12 181 TYR A CA 1
ATOM 1380 C C . TYR A 1 181 ? 8.649 3.359 -2.514 1.00 93.12 181 TYR A C 1
ATOM 1382 O O . TYR A 1 181 ? 7.647 3.571 -3.197 1.00 93.12 181 TYR A O 1
ATOM 1390 N N . THR A 1 182 ? 9.862 3.765 -2.881 1.00 92.19 182 THR A N 1
ATOM 1391 C CA . THR A 1 182 ? 10.137 4.404 -4.172 1.00 92.19 182 THR A CA 1
ATOM 1392 C C . THR A 1 182 ? 10.318 3.343 -5.250 1.00 92.19 182 THR A C 1
ATOM 1394 O O . THR A 1 182 ? 11.116 2.417 -5.090 1.00 92.19 182 THR A O 1
ATOM 1397 N N . LEU A 1 183 ? 9.599 3.485 -6.361 1.00 91.75 183 LEU A N 1
ATOM 1398 C CA . LEU A 1 183 ? 9.668 2.554 -7.480 1.00 91.75 183 LEU A CA 1
ATOM 1399 C C . LEU A 1 183 ? 11.028 2.689 -8.189 1.00 91.75 183 LEU A C 1
ATOM 1401 O O . LEU A 1 183 ? 11.446 3.800 -8.533 1.00 91.75 183 LEU A O 1
ATOM 1405 N N . PRO A 1 184 ? 11.748 1.582 -8.435 1.00 92.12 184 PRO A N 1
ATOM 1406 C CA . PRO A 1 184 ? 13.062 1.655 -9.048 1.00 92.12 184 PRO A CA 1
ATOM 1407 C C . PRO A 1 184 ? 12.975 1.885 -10.567 1.00 92.12 184 PRO A C 1
ATOM 1409 O O . PRO A 1 184 ? 11.951 1.667 -11.226 1.00 92.12 184 PRO A O 1
ATOM 1412 N N . PHE A 1 185 ? 14.098 2.316 -11.146 1.00 91.69 185 PHE A N 1
ATOM 1413 C CA . PHE A 1 185 ? 14.306 2.435 -12.598 1.00 91.69 185 PHE A CA 1
ATOM 1414 C C . PHE A 1 185 ? 13.308 3.344 -13.346 1.00 91.69 185 PHE A C 1
ATOM 1416 O O . PHE A 1 185 ? 13.039 3.123 -14.528 1.00 91.69 185 PHE A O 1
ATOM 1423 N N . GLY A 1 186 ? 12.750 4.361 -12.678 1.00 87.94 186 GLY A N 1
ATOM 1424 C CA . GLY A 1 186 ? 11.782 5.284 -13.292 1.00 87.94 186 GLY A CA 1
ATOM 1425 C C . GLY A 1 186 ? 10.504 4.577 -13.750 1.00 87.94 186 GLY A C 1
ATOM 1426 O O . GLY A 1 186 ? 9.939 4.895 -14.802 1.00 87.94 186 GLY A O 1
ATOM 1427 N N . THR A 1 187 ? 10.114 3.538 -13.011 1.00 91.81 187 THR A N 1
ATOM 1428 C CA . THR A 1 187 ? 8.843 2.846 -13.203 1.00 91.81 187 THR A CA 1
ATOM 1429 C C . THR A 1 187 ? 7.738 3.697 -12.611 1.00 91.81 187 THR A C 1
ATOM 1431 O O . THR A 1 187 ? 7.813 4.065 -11.445 1.00 91.81 187 THR A O 1
ATOM 1434 N N . LYS A 1 188 ? 6.698 3.955 -13.397 1.00 90.06 188 LYS A N 1
ATOM 1435 C CA . LYS A 1 188 ? 5.569 4.790 -12.998 1.00 90.06 188 LYS A CA 1
ATOM 1436 C C . LYS A 1 188 ? 4.286 3.987 -12.958 1.00 90.06 188 LYS A C 1
ATOM 1438 O O . LYS A 1 188 ? 4.111 3.063 -13.754 1.00 90.06 188 LYS A O 1
ATOM 1443 N N . ILE A 1 189 ? 3.361 4.386 -12.095 1.00 88.06 189 ILE A N 1
ATOM 1444 C CA . ILE A 1 189 ? 2.011 3.817 -12.047 1.00 88.06 189 ILE A CA 1
ATOM 1445 C C . ILE A 1 189 ? 1.077 4.697 -12.865 1.00 88.06 189 ILE A C 1
ATOM 1447 O O . ILE A 1 189 ? 0.919 5.885 -12.588 1.00 88.06 189 ILE A O 1
ATOM 1451 N N . THR A 1 190 ? 0.451 4.112 -13.881 1.00 84.94 190 THR A N 1
ATOM 1452 C CA . THR A 1 190 ? -0.459 4.830 -14.784 1.00 84.94 190 THR A CA 1
ATOM 1453 C C . THR A 1 190 ? -1.914 4.690 -14.379 1.00 84.94 190 THR A C 1
ATOM 1455 O O . THR A 1 190 ? -2.710 5.581 -14.660 1.00 84.94 190 THR A O 1
ATOM 1458 N N . SER A 1 191 ? -2.292 3.582 -13.745 1.00 84.19 191 SER A N 1
ATOM 1459 C CA . SER A 1 191 ? -3.645 3.396 -13.226 1.00 84.19 191 SER A CA 1
ATOM 1460 C C . SER A 1 191 ? -3.704 2.317 -12.151 1.00 84.19 191 SER A C 1
ATOM 1462 O O . SER A 1 191 ? -2.886 1.397 -12.112 1.00 84.19 191 SER A O 1
ATOM 1464 N N . ALA A 1 192 ? -4.697 2.462 -11.279 1.00 87.50 192 ALA A N 1
ATOM 1465 C CA . ALA A 1 192 ? -5.073 1.503 -10.258 1.00 87.50 192 ALA A CA 1
ATOM 1466 C C . ALA A 1 192 ? -6.608 1.443 -10.209 1.00 87.50 192 ALA A C 1
ATOM 1468 O O . ALA A 1 192 ? -7.274 2.476 -10.078 1.00 87.50 192 ALA A O 1
ATOM 1469 N N . CYS A 1 193 ? -7.187 0.256 -10.376 1.00 86.25 193 CYS A N 1
ATOM 1470 C CA . CYS A 1 193 ? -8.638 0.096 -10.460 1.00 86.25 193 CYS A CA 1
ATOM 1471 C C . CYS A 1 193 ? -9.108 -1.256 -9.936 1.00 86.25 193 CYS A C 1
ATOM 1473 O O . CYS A 1 193 ? -8.413 -2.267 -10.024 1.00 86.25 193 CYS A O 1
ATOM 1475 N N . LYS A 1 194 ? -10.334 -1.279 -9.420 1.00 84.75 194 LYS A N 1
ATOM 1476 C CA . LYS A 1 194 ? -11.044 -2.519 -9.106 1.00 84.75 194 LYS A CA 1
ATOM 1477 C C . LYS A 1 194 ? -11.614 -3.109 -10.389 1.00 84.75 194 LYS A C 1
ATOM 1479 O O . LYS A 1 194 ? -12.266 -2.399 -11.155 1.00 84.75 194 LYS A O 1
ATOM 1484 N N . ILE A 1 195 ? -11.375 -4.398 -10.616 1.00 71.88 195 ILE A N 1
ATOM 1485 C CA . ILE A 1 195 ? -11.995 -5.134 -11.718 1.00 71.88 195 ILE A CA 1
ATOM 1486 C C . ILE A 1 195 ? -13.151 -5.949 -11.160 1.00 71.88 195 ILE A C 1
ATOM 1488 O O . ILE A 1 195 ? -12.997 -7.130 -10.867 1.00 71.88 195 ILE A O 1
ATOM 1492 N N . ASP A 1 196 ? -14.315 -5.311 -11.111 1.00 61.44 196 ASP A N 1
ATOM 1493 C CA . ASP A 1 196 ? -15.587 -6.030 -11.241 1.00 61.44 196 ASP A CA 1
ATOM 1494 C C . ASP A 1 196 ? -16.037 -6.039 -12.719 1.00 61.44 196 ASP A C 1
ATOM 1496 O O . ASP A 1 196 ? -16.812 -6.892 -13.142 1.00 61.44 196 ASP A O 1
ATOM 1500 N N . VAL A 1 197 ? -15.494 -5.120 -13.535 1.00 49.44 197 VAL A N 1
ATOM 1501 C CA . VAL A 1 197 ? -15.789 -4.942 -14.963 1.00 49.44 197 VAL A CA 1
ATOM 1502 C C . VAL A 1 197 ? -14.500 -4.625 -15.734 1.00 49.44 197 VAL A C 1
ATOM 1504 O O . VAL A 1 197 ? -13.746 -3.722 -15.383 1.00 49.44 197 VAL A O 1
ATOM 1507 N N . SER A 1 198 ? -14.195 -5.410 -16.765 1.00 52.72 198 SER A N 1
ATOM 1508 C CA . SER A 1 198 ? -13.102 -5.146 -17.714 1.00 52.72 198 SER A CA 1
ATOM 1509 C C . SER A 1 198 ? -13.625 -4.255 -18.851 1.00 52.72 198 SER A C 1
ATOM 1511 O O . SER A 1 198 ? -14.731 -4.533 -19.320 1.00 52.72 198 SER A O 1
ATOM 1513 N N . PRO A 1 199 ? -12.877 -3.240 -19.342 1.00 64.88 199 PRO A N 1
ATOM 1514 C CA . PRO A 1 199 ? -11.508 -2.832 -18.992 1.00 64.88 199 PRO A CA 1
ATOM 1515 C C . PRO A 1 199 ? -11.419 -1.785 -17.864 1.00 64.88 199 PRO A C 1
ATOM 1517 O O . PRO A 1 199 ? -12.386 -1.099 -17.545 1.00 64.88 199 PRO A O 1
ATOM 1520 N N . CYS A 1 200 ? -10.218 -1.648 -17.290 1.00 66.88 200 CYS A N 1
ATOM 1521 C CA . CYS A 1 200 ? -9.855 -0.601 -16.331 1.00 66.88 200 CYS A CA 1
ATOM 1522 C C . CYS A 1 200 ? -10.022 0.780 -16.984 1.00 66.88 200 CYS A C 1
ATOM 1524 O O . CYS A 1 200 ? -9.123 1.260 -17.672 1.00 66.88 200 CYS A O 1
ATOM 1526 N N . SER A 1 201 ? -11.197 1.393 -16.849 1.00 63.03 201 SER A N 1
ATOM 1527 C CA . SER A 1 201 ? -11.452 2.692 -17.462 1.00 63.03 201 SER A CA 1
ATOM 1528 C C . SER A 1 201 ? -10.790 3.799 -16.637 1.00 63.03 201 SER A C 1
ATOM 1530 O O . SER A 1 201 ? -10.958 3.840 -15.416 1.00 63.03 201 SER A O 1
ATOM 1532 N N . PRO A 1 202 ? -10.099 4.764 -17.266 1.00 56.97 202 PRO A N 1
ATOM 1533 C CA . PRO A 1 202 ? -9.523 5.900 -16.560 1.00 56.97 202 PRO A CA 1
ATOM 1534 C C . PRO A 1 202 ? -10.574 6.857 -15.967 1.00 56.97 202 PRO A C 1
ATOM 1536 O O . PRO A 1 202 ? -10.196 7.824 -15.308 1.00 56.97 202 PRO A O 1
ATOM 1539 N N . THR A 1 203 ? -11.869 6.641 -16.198 1.00 60.84 203 THR A N 1
ATOM 1540 C CA . THR A 1 203 ? -12.946 7.533 -15.737 1.00 60.84 203 THR A CA 1
ATOM 1541 C C . THR A 1 203 ? -13.894 6.891 -14.729 1.00 60.84 203 THR A C 1
ATOM 1543 O O . THR A 1 203 ? -14.593 7.604 -14.016 1.00 60.84 203 THR A O 1
ATOM 1546 N N . THR A 1 204 ? -13.921 5.562 -14.627 1.00 62.12 204 THR A N 1
ATOM 1547 C CA . THR A 1 204 ? -14.889 4.825 -13.804 1.00 62.12 204 THR A CA 1
ATOM 1548 C C . THR A 1 204 ? -14.129 3.712 -13.088 1.00 62.12 204 THR A C 1
ATOM 1550 O O . THR A 1 204 ? -13.471 2.913 -13.745 1.00 62.12 204 THR A O 1
ATOM 1553 N N . ASN A 1 205 ? -14.187 3.669 -11.752 1.00 66.81 205 ASN A N 1
ATOM 1554 C CA . ASN A 1 205 ? -13.485 2.703 -10.879 1.00 66.81 205 ASN A CA 1
ATOM 1555 C C . ASN A 1 205 ? -11.994 2.967 -10.604 1.00 66.81 205 ASN A C 1
ATOM 1557 O O . ASN A 1 205 ? -11.291 2.066 -10.132 1.00 66.81 205 ASN A O 1
ATOM 1561 N N . LYS A 1 206 ? -11.513 4.195 -10.833 1.00 75.12 206 LYS A N 1
ATOM 1562 C CA . LYS A 1 206 ? -10.195 4.612 -10.343 1.00 75.12 206 LYS A CA 1
ATOM 1563 C C . LYS A 1 206 ? -10.161 4.564 -8.822 1.00 75.12 206 LYS A C 1
ATOM 1565 O O . LYS A 1 206 ? -10.988 5.165 -8.143 1.00 75.12 206 LYS A O 1
ATOM 1570 N N . SER A 1 207 ? -9.166 3.865 -8.306 1.00 79.62 207 SER A N 1
ATOM 1571 C CA . SER A 1 207 ? -8.833 3.890 -6.896 1.00 79.62 207 SER A CA 1
ATOM 1572 C C . SER A 1 207 ? -7.334 3.820 -6.771 1.00 79.62 207 SER A C 1
ATOM 1574 O O . SER A 1 207 ? -6.717 2.774 -6.974 1.00 79.62 207 SER A O 1
ATOM 1576 N N . ALA A 1 208 ? -6.769 4.960 -6.401 1.00 84.19 208 ALA A N 1
ATOM 1577 C CA . ALA A 1 208 ? -5.368 5.064 -6.052 1.00 84.19 208 ALA A CA 1
ATOM 1578 C C . ALA A 1 208 ? -5.061 4.407 -4.696 1.00 84.19 208 ALA A C 1
ATOM 1580 O O . ALA A 1 208 ? -3.928 4.494 -4.232 1.00 84.19 208 ALA A O 1
ATOM 1581 N N 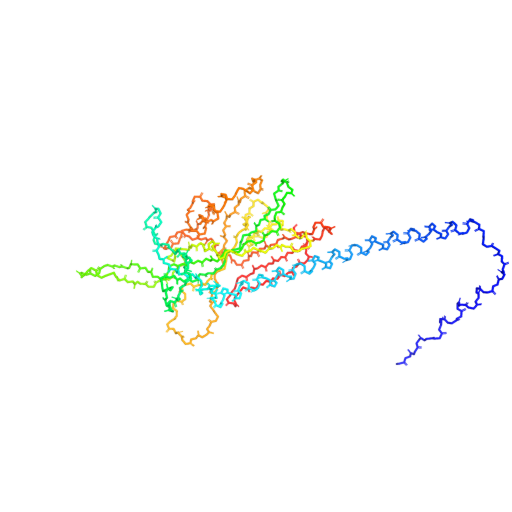. MET A 1 209 ? -6.046 3.784 -4.033 1.00 90.12 209 MET A N 1
ATOM 1582 C CA . MET A 1 209 ? -5.888 3.297 -2.673 1.00 90.12 209 MET A CA 1
ATOM 1583 C C . MET A 1 209 ? -6.650 1.999 -2.399 1.00 90.12 209 MET A C 1
ATOM 1585 O O . MET A 1 209 ? -7.878 1.949 -2.432 1.00 90.12 209 MET A O 1
ATOM 1589 N N . ALA A 1 210 ? -5.905 0.961 -2.045 1.00 93.00 210 ALA A N 1
ATOM 1590 C CA . ALA A 1 210 ? -6.434 -0.343 -1.667 1.00 93.00 210 ALA A CA 1
ATOM 1591 C C . ALA A 1 210 ? -5.894 -0.740 -0.297 1.00 93.00 210 ALA A C 1
ATOM 1593 O O . ALA A 1 210 ? -4.804 -0.326 0.088 1.00 93.00 210 ALA A O 1
ATOM 1594 N N . SER A 1 211 ? -6.627 -1.553 0.446 1.00 94.56 211 SER A N 1
ATOM 1595 C CA . SER A 1 211 ? -6.164 -2.072 1.725 1.00 94.56 211 SER A CA 1
ATOM 1596 C C . SER A 1 211 ? -6.421 -3.555 1.877 1.00 94.56 211 SER A C 1
ATOM 1598 O O . SER A 1 211 ? -7.271 -4.139 1.203 1.00 94.56 211 SER A O 1
ATOM 1600 N N . PHE A 1 212 ? -5.666 -4.135 2.800 1.00 94.69 212 PHE A N 1
ATOM 1601 C CA . PHE A 1 212 ? -5.754 -5.520 3.213 1.00 94.69 212 PHE A CA 1
ATOM 1602 C C . PHE A 1 212 ? -5.821 -5.543 4.733 1.00 94.69 212 PHE A C 1
ATOM 1604 O O . PHE A 1 212 ? -4.924 -5.019 5.404 1.00 94.69 212 PHE A O 1
ATOM 1611 N N . TYR A 1 213 ? -6.883 -6.134 5.265 1.00 93.94 213 TYR A N 1
ATOM 1612 C CA . TYR A 1 213 ? -7.125 -6.241 6.695 1.00 93.94 213 TYR A CA 1
ATOM 1613 C C . TYR A 1 213 ? -7.398 -7.678 7.104 1.00 93.94 213 TYR A C 1
ATOM 1615 O O . TYR A 1 213 ? -7.818 -8.500 6.297 1.00 93.94 213 TYR A O 1
ATOM 1623 N N . VAL A 1 214 ? -7.186 -7.960 8.380 1.00 91.75 214 VAL A N 1
ATOM 1624 C CA . VAL A 1 214 ? -7.642 -9.185 9.025 1.00 91.75 214 VAL A CA 1
ATOM 1625 C C . VAL A 1 214 ? -9.168 -9.153 9.140 1.00 91.75 214 VAL A C 1
ATOM 1627 O O . VAL A 1 214 ? -9.754 -8.149 9.550 1.00 91.75 214 VAL A O 1
ATOM 1630 N N . ASP A 1 215 ? -9.814 -10.256 8.777 1.00 89.88 215 ASP A N 1
ATOM 1631 C CA . ASP A 1 215 ? -11.253 -10.456 8.916 1.00 89.88 215 ASP A CA 1
ATOM 1632 C C . ASP A 1 215 ? -11.633 -10.628 10.394 1.00 89.88 215 ASP A C 1
ATOM 1634 O O . ASP A 1 215 ? -11.302 -11.632 11.027 1.00 89.88 215 ASP A O 1
ATOM 1638 N N . LEU A 1 216 ? -12.349 -9.648 10.948 1.00 88.38 216 LEU A N 1
ATOM 1639 C CA . LEU A 1 216 ? -12.820 -9.683 12.337 1.00 88.38 216 LEU A CA 1
ATOM 1640 C C . LEU A 1 216 ? -14.116 -10.489 12.516 1.00 88.38 216 LEU A C 1
ATOM 1642 O O . LEU A 1 216 ? -14.495 -10.786 13.649 1.00 88.38 216 LEU A O 1
ATOM 1646 N N . SER A 1 217 ? -14.794 -10.855 11.423 1.00 79.88 217 SER A N 1
ATOM 1647 C CA . SER A 1 217 ? -16.096 -11.530 11.484 1.00 79.88 217 SER A CA 1
ATOM 1648 C C . SER A 1 217 ? -15.988 -13.015 11.838 1.00 79.88 217 SER A C 1
ATOM 1650 O O . SER A 1 217 ? -16.938 -13.604 12.360 1.00 79.88 217 SER A O 1
ATOM 1652 N N . GLN A 1 218 ? -14.815 -13.624 11.629 1.00 66.19 218 GLN A N 1
ATOM 1653 C CA . GLN A 1 218 ? -14.554 -15.031 11.936 1.00 66.19 218 GLN A CA 1
ATOM 1654 C C . GLN A 1 218 ? -14.254 -15.233 13.421 1.00 66.19 218 GLN A C 1
ATOM 1656 O O . GLN A 1 218 ? -13.166 -15.626 13.830 1.00 66.19 218 GLN A O 1
ATOM 1661 N N . THR A 1 219 ? -15.271 -15.013 14.246 1.00 52.22 219 THR A N 1
ATOM 1662 C CA . THR A 1 219 ? -15.295 -15.442 15.649 1.00 52.22 219 THR A CA 1
ATOM 1663 C C . THR A 1 219 ? -15.581 -16.947 15.726 1.00 52.22 219 THR A C 1
ATOM 1665 O O . THR A 1 219 ? -16.592 -17.400 16.253 1.00 52.22 219 THR A O 1
ATOM 1668 N N . GLY A 1 220 ? -14.680 -17.749 15.154 1.00 48.19 220 GLY A N 1
ATOM 1669 C CA . GLY A 1 220 ? -14.632 -19.188 15.390 1.00 48.19 220 GLY A CA 1
ATOM 1670 C C . GLY A 1 220 ? -14.007 -19.457 16.758 1.00 48.19 220 GLY A C 1
ATOM 1671 O O . GLY A 1 220 ? -12.889 -19.035 17.030 1.00 48.19 220 GLY A O 1
ATOM 1672 N N . THR A 1 221 ? -14.739 -20.162 17.610 1.00 40.56 221 THR A N 1
ATOM 1673 C CA . THR A 1 221 ? -14.489 -20.508 19.020 1.00 40.56 221 THR A CA 1
ATOM 1674 C C . THR A 1 221 ? -13.246 -21.365 19.313 1.00 40.56 221 THR A C 1
ATOM 1676 O O . THR A 1 221 ? -13.194 -22.000 20.364 1.00 40.56 221 THR A O 1
ATOM 1679 N N . ASP A 1 222 ? -12.240 -21.397 18.438 1.00 43.22 222 ASP A N 1
ATOM 1680 C CA . ASP A 1 222 ? -11.091 -22.292 18.591 1.00 43.22 222 ASP A CA 1
ATOM 1681 C C . ASP A 1 222 ? -9.743 -21.547 18.527 1.00 43.22 222 ASP A C 1
ATOM 1683 O O . ASP A 1 222 ? -9.154 -21.402 17.452 1.00 43.22 222 ASP A O 1
ATOM 1687 N N . PRO A 1 223 ? -9.222 -21.066 19.674 1.00 43.72 223 PRO A N 1
ATOM 1688 C CA . PRO A 1 223 ? -7.909 -20.424 19.759 1.00 43.72 223 PRO A CA 1
ATOM 1689 C C . PRO A 1 223 ? -6.731 -21.375 19.463 1.00 43.72 223 PRO A C 1
ATOM 1691 O O . PRO A 1 223 ? -5.588 -20.922 19.458 1.00 43.72 223 PRO A O 1
ATOM 1694 N N . ALA A 1 224 ? -6.973 -22.673 19.221 1.00 41.34 224 ALA A N 1
ATOM 1695 C CA . ALA A 1 224 ? -5.938 -23.666 18.923 1.00 41.34 224 ALA A CA 1
ATOM 1696 C C . ALA A 1 224 ? -5.728 -23.931 17.419 1.00 41.34 224 ALA A C 1
ATOM 1698 O O . ALA A 1 224 ? -4.776 -24.619 17.040 1.00 41.34 224 ALA A O 1
ATOM 1699 N N . ALA A 1 225 ? -6.575 -23.392 16.539 1.00 41.12 225 ALA A N 1
ATOM 1700 C CA . ALA A 1 225 ? -6.415 -23.579 15.105 1.00 41.12 225 ALA A CA 1
ATOM 1701 C C . ALA A 1 225 ? -5.549 -22.453 14.517 1.00 41.12 225 ALA A C 1
ATOM 1703 O O . ALA A 1 225 ? -6.035 -21.351 14.279 1.00 41.12 225 ALA A O 1
ATOM 1704 N N . ASN A 1 226 ? -4.277 -22.754 14.225 1.00 40.88 226 ASN A N 1
ATOM 1705 C CA . ASN A 1 226 ? -3.382 -21.973 13.353 1.00 40.88 226 ASN A CA 1
ATOM 1706 C C . ASN A 1 226 ? -3.930 -21.911 11.908 1.00 40.88 226 ASN A C 1
ATOM 1708 O O . ASN A 1 226 ? -3.292 -22.366 10.959 1.00 40.88 226 ASN A O 1
ATOM 1712 N N . LYS A 1 227 ? -5.153 -21.417 11.721 1.00 46.28 227 LYS A N 1
ATOM 1713 C CA . LYS A 1 227 ? -5.691 -21.099 10.405 1.00 46.28 227 LYS A CA 1
ATOM 1714 C C . LYS A 1 227 ? -5.132 -19.739 10.028 1.00 46.28 227 LYS A C 1
ATOM 1716 O O . LYS A 1 227 ? -5.222 -18.798 10.813 1.00 46.28 227 LYS A O 1
ATOM 1721 N N . SER A 1 228 ? -4.527 -19.658 8.845 1.00 55.91 228 SER A N 1
ATOM 1722 C CA . SER A 1 228 ? -4.147 -18.393 8.221 1.00 55.91 228 SER A CA 1
ATOM 1723 C C . SER A 1 228 ? -5.305 -17.413 8.376 1.00 55.91 228 SER A C 1
ATOM 1725 O O . SER A 1 228 ? -6.433 -17.746 8.005 1.00 55.91 228 SER A O 1
ATOM 1727 N N . ALA A 1 229 ? -5.044 -16.262 8.997 1.00 63.75 229 ALA A N 1
ATOM 1728 C CA . ALA A 1 229 ? -6.064 -15.254 9.228 1.00 63.75 229 ALA A CA 1
ATOM 1729 C C . ALA A 1 229 ? -6.743 -14.930 7.892 1.00 63.75 229 ALA A C 1
ATOM 1731 O O . ALA A 1 229 ? -6.066 -14.601 6.916 1.00 63.75 229 ALA A O 1
ATOM 1732 N N . SER A 1 230 ? -8.067 -15.079 7.832 1.00 82.12 230 SER A N 1
ATOM 1733 C CA . SER A 1 230 ? -8.827 -14.676 6.651 1.00 82.12 230 SER A CA 1
ATOM 1734 C C . SER A 1 230 ? -8.593 -13.186 6.426 1.00 82.12 230 SER A C 1
ATOM 1736 O O . SER A 1 230 ? -8.649 -12.401 7.375 1.00 82.12 230 SER A O 1
ATOM 1738 N N . LEU A 1 231 ? -8.263 -12.803 5.196 1.00 89.38 231 LEU A N 1
ATOM 1739 C CA . LEU A 1 231 ? -7.984 -11.418 4.838 1.00 89.38 231 LEU A CA 1
ATOM 1740 C C . LEU A 1 231 ? -9.169 -10.840 4.074 1.00 89.38 231 LEU A C 1
ATOM 1742 O O . LEU A 1 231 ? -9.721 -11.488 3.187 1.00 89.38 231 LEU A O 1
ATOM 1746 N N . VAL A 1 232 ? -9.520 -9.597 4.384 1.00 90.44 232 VAL A N 1
ATOM 1747 C CA . VAL A 1 232 ? -10.497 -8.807 3.637 1.00 90.44 232 VAL A CA 1
ATOM 1748 C C . VAL A 1 232 ? -9.771 -7.678 2.926 1.00 90.44 232 VAL A C 1
ATOM 1750 O O . VAL A 1 232 ? -8.925 -6.989 3.497 1.00 90.44 232 VAL A O 1
ATOM 1753 N N . SER A 1 233 ? -10.105 -7.491 1.659 1.00 92.75 233 SER A N 1
ATOM 1754 C CA . SER A 1 233 ? -9.550 -6.465 0.789 1.00 92.75 233 SER A CA 1
ATOM 1755 C C . SER A 1 233 ? -10.583 -5.381 0.534 1.00 92.75 233 SER A C 1
ATOM 1757 O O . SER A 1 233 ? -11.696 -5.677 0.097 1.00 92.75 233 SER A O 1
ATOM 1759 N N . TYR A 1 234 ? -10.210 -4.123 0.758 1.00 92.31 234 TYR A N 1
ATOM 1760 C CA . TYR A 1 234 ? -11.101 -2.988 0.546 1.00 92.31 234 TYR A CA 1
ATOM 1761 C C . TYR A 1 234 ? -10.518 -1.970 -0.416 1.00 92.31 234 TYR A C 1
ATOM 1763 O O . TYR A 1 234 ? -9.332 -1.646 -0.389 1.00 92.31 234 TYR A O 1
ATOM 1771 N N . GLN A 1 235 ? -11.383 -1.436 -1.268 1.00 89.81 235 GLN A N 1
ATOM 1772 C CA . GLN A 1 235 ? -11.050 -0.356 -2.172 1.00 89.81 235 GLN A CA 1
ATOM 1773 C C . GLN A 1 235 ? -11.537 0.949 -1.554 1.00 89.81 235 GLN A C 1
ATOM 1775 O O . GLN A 1 235 ? -12.705 1.073 -1.175 1.00 89.81 235 GLN A O 1
ATOM 1780 N N . TYR A 1 236 ? -10.657 1.943 -1.516 1.00 87.69 236 TYR A N 1
ATOM 1781 C CA . TYR A 1 236 ? -11.052 3.305 -1.204 1.00 87.69 236 TYR A CA 1
ATOM 1782 C C . TYR A 1 236 ? -11.256 4.051 -2.518 1.00 87.69 236 TYR A C 1
ATOM 1784 O O . TYR A 1 236 ? -10.331 4.103 -3.335 1.00 87.69 236 TYR A O 1
ATOM 1792 N N . PRO A 1 237 ? -12.433 4.639 -2.757 1.00 74.00 237 PRO A N 1
ATOM 1793 C CA . PRO A 1 237 ? -12.686 5.519 -3.894 1.00 74.00 237 PRO A CA 1
ATOM 1794 C C . PRO A 1 237 ? -11.986 6.867 -3.664 1.00 74.00 237 PRO A C 1
ATOM 1796 O O . PRO A 1 237 ? -12.599 7.920 -3.525 1.00 74.00 237 PRO A O 1
ATOM 1799 N N . TYR A 1 238 ? -10.662 6.803 -3.562 1.00 75.00 238 TYR A N 1
ATOM 1800 C CA . TYR A 1 238 ? -9.776 7.933 -3.411 1.00 75.00 238 TYR A CA 1
ATOM 1801 C C . TYR A 1 238 ? -9.343 8.355 -4.809 1.00 75.00 238 TYR A C 1
ATOM 1803 O O . TYR A 1 238 ? -8.406 7.804 -5.394 1.00 75.00 238 TYR A O 1
ATOM 1811 N N . ASN A 1 239 ? -10.110 9.287 -5.365 1.00 65.81 239 ASN A N 1
ATOM 1812 C CA . ASN A 1 239 ? -9.829 9.924 -6.640 1.00 65.81 239 ASN A CA 1
ATOM 1813 C C . ASN A 1 239 ? -9.279 11.316 -6.334 1.00 65.81 239 ASN A C 1
ATOM 1815 O O . ASN A 1 239 ? -9.991 12.312 -6.428 1.00 65.81 239 ASN A O 1
ATOM 1819 N N . VAL A 1 240 ? -8.036 11.387 -5.857 1.00 58.56 240 VAL A N 1
ATOM 1820 C CA . VAL A 1 240 ? -7.359 12.683 -5.818 1.00 58.56 240 VAL A CA 1
ATOM 1821 C C . VAL A 1 240 ? -7.155 13.128 -7.247 1.00 58.56 240 VAL A C 1
ATOM 1823 O O . VAL A 1 240 ? -6.577 12.404 -8.052 1.00 58.56 240 VAL A O 1
ATOM 1826 N N . ASP A 1 241 ? -7.631 14.326 -7.551 1.00 54.34 241 ASP A N 1
ATOM 1827 C CA . ASP A 1 241 ? -7.207 15.042 -8.735 1.00 54.34 241 ASP A CA 1
ATOM 1828 C C . ASP A 1 241 ? -5.700 15.321 -8.583 1.00 54.34 241 ASP A C 1
ATOM 1830 O O . ASP A 1 241 ? -5.264 16.227 -7.865 1.00 54.34 241 ASP A O 1
ATOM 1834 N N . LEU A 1 242 ? -4.890 14.458 -9.201 1.00 49.12 242 LEU A N 1
ATOM 1835 C CA . LEU A 1 242 ? -3.420 14.432 -9.130 1.00 49.12 242 LEU A CA 1
ATOM 1836 C C . LEU A 1 242 ? -2.785 15.707 -9.706 1.00 49.12 242 LEU A C 1
ATOM 1838 O O . LEU A 1 242 ? -1.571 15.892 -9.671 1.00 49.12 242 LEU A O 1
ATOM 1842 N N . THR A 1 243 ? -3.607 16.589 -10.270 1.00 41.38 243 THR A N 1
ATOM 1843 C CA . THR A 1 243 ? -3.236 17.908 -10.776 1.00 41.38 243 THR A CA 1
ATOM 1844 C C . THR A 1 243 ? -2.897 18.901 -9.666 1.00 41.38 243 THR A C 1
ATOM 1846 O O . THR A 1 243 ? -2.190 19.871 -9.933 1.00 41.38 243 THR A O 1
ATOM 1849 N N . THR A 1 244 ? -3.340 18.669 -8.425 1.00 43.88 244 THR A N 1
ATOM 1850 C CA . THR A 1 244 ? -3.035 19.570 -7.306 1.00 43.88 244 THR A CA 1
ATOM 1851 C C . THR A 1 244 ? -1.688 19.219 -6.659 1.00 43.88 244 THR A C 1
ATOM 1853 O O . THR A 1 244 ? -1.499 18.088 -6.207 1.00 43.88 244 THR A O 1
ATOM 1856 N N . PRO A 1 245 ? -0.719 20.160 -6.616 1.00 40.91 245 PRO A N 1
ATOM 1857 C CA . PRO A 1 245 ? 0.582 19.932 -6.002 1.00 40.91 245 PRO A CA 1
ATOM 1858 C C . PRO A 1 245 ? 0.445 19.436 -4.565 1.00 40.91 245 PRO A C 1
ATOM 1860 O O . PRO A 1 245 ? -0.401 19.916 -3.808 1.00 40.91 245 PRO A O 1
ATOM 1863 N N . ARG A 1 246 ? 1.324 18.494 -4.213 1.00 48.72 246 ARG A N 1
ATOM 1864 C CA . ARG A 1 246 ? 1.513 17.856 -2.907 1.00 48.72 246 ARG A CA 1
ATOM 1865 C C . ARG A 1 246 ? 1.680 18.897 -1.796 1.00 48.72 246 ARG A C 1
ATOM 1867 O O . ARG A 1 246 ? 2.783 19.187 -1.349 1.00 48.72 246 ARG A O 1
ATOM 1874 N N . ASN A 1 247 ? 0.580 19.465 -1.325 1.00 42.53 247 ASN A N 1
ATOM 1875 C CA . ASN A 1 247 ? 0.558 20.076 -0.015 1.00 42.53 247 ASN A CA 1
ATOM 1876 C C . ASN A 1 247 ? 0.471 18.917 0.987 1.00 42.53 247 ASN A C 1
ATOM 1878 O O . ASN A 1 247 ? -0.410 18.061 0.888 1.00 42.53 247 ASN A O 1
ATOM 1882 N N . THR A 1 248 ? 1.381 18.888 1.954 1.00 46.06 248 THR A N 1
ATOM 1883 C CA . THR A 1 248 ? 1.394 17.990 3.119 1.00 46.06 248 THR A CA 1
ATOM 1884 C C . THR A 1 248 ? 0.048 17.915 3.867 1.00 46.06 248 THR A C 1
ATOM 1886 O O . THR A 1 248 ? -0.174 16.993 4.646 1.00 46.06 248 THR A O 1
ATOM 1889 N N . ASN A 1 249 ? -0.896 18.809 3.568 1.00 49.38 249 ASN A N 1
ATOM 1890 C CA . ASN A 1 249 ? -2.291 18.793 4.005 1.00 49.38 249 ASN A CA 1
ATOM 1891 C C . ASN A 1 249 ? -3.166 17.674 3.388 1.00 49.38 249 ASN A C 1
ATOM 1893 O O . ASN A 1 249 ? -4.234 17.390 3.929 1.00 49.38 249 ASN A O 1
ATOM 1897 N N . ASN A 1 250 ? -2.739 16.980 2.321 1.00 60.19 250 ASN A N 1
ATOM 1898 C CA . ASN A 1 250 ? -3.481 15.824 1.778 1.00 60.19 250 ASN A CA 1
ATOM 1899 C C . ASN A 1 250 ? -3.457 14.591 2.698 1.00 60.19 250 ASN A C 1
ATOM 1901 O O . ASN A 1 250 ? -4.273 13.685 2.533 1.00 60.19 250 ASN A O 1
ATOM 1905 N N . LEU A 1 251 ? -2.600 14.580 3.726 1.00 68.69 251 LEU A N 1
ATOM 1906 C CA . LEU A 1 251 ? -2.705 13.603 4.811 1.00 68.69 251 LEU A CA 1
ATOM 1907 C C . LEU A 1 251 ? -4.096 13.636 5.452 1.00 68.69 251 LEU A C 1
ATOM 1909 O O . LEU A 1 251 ? -4.605 12.584 5.812 1.00 68.69 251 LEU A O 1
ATOM 1913 N N . GLY A 1 252 ? -4.748 14.802 5.520 1.00 77.12 252 GLY A N 1
ATOM 1914 C CA . GLY A 1 252 ? -6.100 14.932 6.058 1.00 77.12 252 GLY A CA 1
ATOM 1915 C C . GLY A 1 252 ? -7.155 14.166 5.256 1.00 77.12 252 GLY A C 1
ATOM 1916 O O . GLY A 1 252 ? -8.061 13.590 5.855 1.00 77.12 252 GLY A O 1
ATOM 1917 N N . THR A 1 253 ? -7.039 14.094 3.924 1.00 81.12 253 THR A N 1
ATOM 1918 C CA . THR A 1 253 ? -8.014 13.378 3.081 1.00 81.12 253 THR A CA 1
ATOM 1919 C C . THR A 1 253 ? -7.818 11.869 3.156 1.00 81.12 253 THR A C 1
ATOM 1921 O O . THR A 1 253 ? -8.786 11.149 3.387 1.00 81.12 253 THR A O 1
ATOM 1924 N N . VAL A 1 254 ? -6.572 11.391 3.069 1.00 85.69 254 VAL A N 1
ATOM 1925 C CA . VAL A 1 254 ? -6.234 9.967 3.260 1.00 85.69 254 VAL A CA 1
ATOM 1926 C C . VAL A 1 254 ? -6.609 9.510 4.668 1.00 85.69 254 VAL A C 1
ATOM 1928 O O . VAL A 1 254 ? -7.235 8.466 4.844 1.00 85.69 254 VAL A O 1
ATOM 1931 N N . TYR A 1 255 ? -6.284 10.320 5.678 1.00 88.31 255 TYR A N 1
ATOM 1932 C CA . TYR A 1 255 ? -6.651 10.067 7.066 1.00 88.31 255 TYR A CA 1
ATOM 1933 C C . TYR A 1 255 ? -8.170 10.003 7.231 1.00 88.31 255 TYR A C 1
ATOM 1935 O O . TYR A 1 255 ? -8.675 9.057 7.827 1.00 88.31 255 TYR A O 1
ATOM 1943 N N . SER A 1 256 ? -8.915 10.952 6.658 1.00 87.94 256 SER A N 1
ATOM 1944 C CA . SER A 1 256 ? -10.386 10.957 6.706 1.00 87.94 256 SER A CA 1
ATOM 1945 C C . SER A 1 256 ? -10.982 9.719 6.028 1.00 87.94 256 SER A C 1
ATOM 1947 O O . SER A 1 256 ? -11.870 9.079 6.584 1.00 87.94 256 SER A O 1
ATOM 1949 N N . CYS A 1 257 ? -10.439 9.319 4.877 1.00 89.50 257 CYS A N 1
ATOM 1950 C CA . CYS A 1 257 ? -10.812 8.090 4.180 1.00 89.50 257 CYS A CA 1
ATOM 1951 C C . CYS A 1 257 ? -10.589 6.835 5.033 1.00 89.50 257 CYS A C 1
ATOM 1953 O O . CYS A 1 257 ? -11.496 6.017 5.186 1.00 89.50 257 CYS A O 1
ATOM 1955 N N . LEU A 1 258 ? -9.396 6.693 5.613 1.00 91.56 258 LEU A N 1
ATOM 1956 C CA . LEU A 1 258 ? -9.044 5.545 6.448 1.00 91.56 258 LEU A CA 1
ATOM 1957 C C . LEU A 1 258 ? -9.801 5.514 7.772 1.00 91.56 258 LEU A C 1
ATOM 1959 O O . LEU A 1 258 ? -10.084 4.430 8.268 1.00 91.56 258 LEU A O 1
ATOM 1963 N N . THR A 1 259 ? -10.163 6.680 8.309 1.00 91.69 259 THR A N 1
ATOM 1964 C CA . THR A 1 259 ? -10.995 6.812 9.516 1.00 91.69 259 THR A CA 1
ATOM 1965 C C . THR A 1 259 ? -12.491 6.675 9.263 1.00 91.69 259 THR A C 1
ATOM 1967 O O . THR A 1 259 ? -13.276 6.762 10.214 1.00 91.69 259 THR A O 1
ATOM 1970 N N . LEU A 1 260 ? -12.879 6.416 8.007 1.00 88.69 260 LEU A N 1
ATOM 1971 C CA . LEU A 1 260 ? -14.263 6.275 7.548 1.00 88.69 260 LEU A CA 1
ATOM 1972 C C . LEU A 1 260 ? -15.098 7.544 7.772 1.00 88.69 260 LEU A C 1
ATOM 1974 O O . LEU A 1 260 ? -16.323 7.491 7.864 1.00 88.69 260 LEU A O 1
ATOM 1978 N N . ASN A 1 261 ? -14.435 8.701 7.840 1.00 82.25 261 ASN A N 1
ATOM 1979 C CA . ASN A 1 261 ? -15.098 9.991 7.873 1.00 82.25 261 ASN A CA 1
ATOM 1980 C C . ASN A 1 261 ? -15.499 10.379 6.437 1.00 82.25 261 ASN A C 1
ATOM 1982 O O . ASN A 1 261 ? -14.656 10.571 5.559 1.00 82.25 261 ASN A O 1
ATOM 1986 N N . ASN A 1 262 ? -16.810 10.449 6.195 1.00 65.69 262 ASN A N 1
ATOM 1987 C CA . ASN A 1 262 ? -17.459 10.470 4.875 1.00 65.69 262 ASN A CA 1
ATOM 1988 C C . ASN A 1 262 ? -17.174 11.728 4.023 1.00 65.69 262 ASN A C 1
ATOM 1990 O O . ASN A 1 262 ? -17.687 11.873 2.920 1.00 65.69 262 ASN A O 1
ATOM 1994 N N . THR A 1 263 ? -16.376 12.674 4.511 1.00 65.19 263 THR A N 1
ATOM 1995 C CA . THR A 1 263 ? -16.140 13.947 3.816 1.00 65.19 263 THR A CA 1
ATOM 1996 C C . THR A 1 263 ? -15.154 13.839 2.650 1.00 65.19 263 THR A C 1
ATOM 1998 O O . THR A 1 263 ? -15.206 14.679 1.757 1.00 65.19 263 THR A O 1
ATOM 2001 N N . ALA A 1 264 ? -14.280 12.823 2.626 1.00 64.94 264 ALA A N 1
ATOM 2002 C CA . ALA A 1 264 ? -13.195 12.719 1.636 1.00 64.94 264 ALA A CA 1
ATOM 2003 C C . ALA A 1 264 ? -13.202 11.438 0.778 1.00 64.94 264 ALA A C 1
ATOM 2005 O O . ALA A 1 264 ? -12.543 11.407 -0.259 1.00 64.94 264 ALA A O 1
ATOM 2006 N N . CYS A 1 265 ? -13.934 10.392 1.180 1.00 72.75 265 CYS A N 1
ATOM 2007 C CA . CYS A 1 265 ? -14.040 9.135 0.432 1.00 72.75 265 CYS A CA 1
ATOM 2008 C C . CYS A 1 265 ? -15.478 8.897 -0.030 1.00 72.75 265 CYS A C 1
ATOM 2010 O O . CYS A 1 265 ? -16.306 8.374 0.713 1.00 72.75 265 CYS A O 1
ATOM 2012 N N . SER A 1 266 ? -15.778 9.266 -1.273 1.00 71.50 266 SER A N 1
ATOM 2013 C CA . SER A 1 266 ? -17.105 9.093 -1.867 1.00 71.50 266 SER A CA 1
ATOM 2014 C C . SER A 1 266 ? -17.356 7.636 -2.255 1.00 71.50 266 SER A C 1
ATOM 2016 O O . SER A 1 266 ? -16.726 7.158 -3.190 1.00 71.50 266 SER A O 1
ATOM 2018 N N . GLY A 1 267 ? -18.295 6.935 -1.617 1.00 76.12 267 GLY A N 1
ATOM 2019 C CA . GLY A 1 267 ? -18.636 5.548 -1.986 1.00 76.12 267 GLY A CA 1
ATOM 2020 C C . GLY A 1 267 ? -18.360 4.508 -0.903 1.00 76.12 267 GLY A C 1
ATOM 2021 O O . GLY A 1 267 ? -18.222 3.323 -1.208 1.00 76.12 267 GLY A O 1
ATOM 2022 N N . LEU A 1 268 ? -18.288 4.938 0.361 1.00 83.69 268 LEU A N 1
ATOM 2023 C CA . LEU A 1 268 ? -18.466 4.025 1.486 1.00 83.69 268 LEU A CA 1
ATOM 2024 C C . LEU A 1 268 ? -19.871 3.406 1.409 1.00 83.69 268 LEU A C 1
ATOM 2026 O O . LEU A 1 268 ? -20.855 4.101 1.153 1.00 83.69 268 LEU A O 1
ATOM 2030 N N . ILE A 1 269 ? -19.957 2.099 1.627 1.00 85.00 269 ILE A N 1
ATOM 2031 C CA . ILE A 1 269 ? -21.220 1.367 1.702 1.00 85.00 269 ILE A CA 1
ATOM 2032 C C . ILE A 1 269 ? -21.717 1.373 3.151 1.00 85.00 269 ILE A C 1
ATOM 2034 O O . ILE A 1 269 ? -20.924 1.310 4.092 1.00 85.00 269 ILE A O 1
ATOM 2038 N N . SER A 1 270 ? -23.032 1.437 3.353 1.00 85.81 270 SER A N 1
ATOM 2039 C CA . SER A 1 270 ? -23.625 1.287 4.685 1.00 85.81 270 SER A CA 1
ATOM 2040 C C . SER A 1 270 ? -23.576 -0.182 5.106 1.00 85.81 270 SER A C 1
ATOM 2042 O O . SER A 1 270 ? -24.202 -1.029 4.467 1.00 85.81 270 SER A O 1
ATOM 2044 N N . GLY A 1 271 ? -22.835 -0.484 6.167 1.00 83.25 271 GLY A N 1
ATOM 2045 C CA . GLY A 1 271 ? -22.875 -1.763 6.866 1.00 83.25 271 GLY A CA 1
ATOM 2046 C C . GLY A 1 271 ? -23.779 -1.713 8.104 1.00 83.25 271 GLY A C 1
ATOM 2047 O O . GLY A 1 271 ? -24.202 -0.630 8.516 1.00 83.25 271 GLY A O 1
ATOM 2048 N N . PRO A 1 272 ? -24.056 -2.871 8.730 1.00 83.38 272 PRO A N 1
ATOM 2049 C CA . PRO A 1 272 ? -24.863 -2.950 9.954 1.00 83.38 272 PRO A CA 1
ATOM 2050 C C . PRO A 1 272 ? -24.245 -2.170 11.125 1.00 83.38 272 PRO A C 1
ATOM 2052 O O . PRO A 1 272 ? -24.965 -1.658 11.974 1.00 83.38 272 PRO A O 1
ATOM 2055 N N . ASP A 1 273 ? -22.919 -2.039 11.129 1.00 85.94 273 ASP A N 1
ATOM 2056 C CA . ASP A 1 273 ? -22.148 -1.393 12.191 1.00 85.94 273 ASP A CA 1
ATOM 2057 C C . ASP A 1 273 ? -21.646 0.014 11.833 1.00 85.94 273 ASP A C 1
ATOM 2059 O O . ASP A 1 273 ? -20.864 0.608 12.576 1.00 85.94 273 ASP A O 1
ATOM 2063 N N . GLY A 1 274 ? -22.056 0.542 10.678 1.00 86.81 274 GLY A N 1
ATOM 2064 C CA . GLY A 1 274 ? -21.613 1.841 10.180 1.00 86.81 274 GLY A CA 1
ATOM 2065 C C . GLY A 1 274 ? -21.067 1.800 8.751 1.00 86.81 274 GLY A C 1
ATOM 2066 O O . GLY A 1 274 ? -21.155 0.777 8.066 1.00 86.81 274 GLY A O 1
ATOM 2067 N N . PRO A 1 275 ? -20.536 2.932 8.261 1.00 88.94 275 PRO A N 1
ATOM 2068 C CA . PRO A 1 275 ? -19.948 3.007 6.931 1.00 88.94 275 PRO A CA 1
ATOM 2069 C C . PRO A 1 275 ? -18.707 2.115 6.847 1.00 88.94 275 PRO A C 1
ATOM 2071 O O . PRO A 1 275 ? -17.921 2.051 7.785 1.00 88.94 275 PRO A O 1
ATOM 2074 N N . GLN A 1 276 ? -18.509 1.449 5.715 1.00 89.12 276 GLN A N 1
ATOM 2075 C CA . GLN A 1 276 ? -17.311 0.658 5.424 1.00 89.12 276 GLN A CA 1
ATOM 2076 C C . GLN A 1 276 ? -16.922 0.823 3.949 1.00 89.12 276 GLN A C 1
ATOM 2078 O O . GLN A 1 276 ? -17.775 1.183 3.133 1.00 89.12 276 GLN A O 1
ATOM 2083 N N . PRO A 1 277 ? -15.658 0.601 3.561 1.00 89.62 277 PRO A N 1
ATOM 2084 C CA . PRO A 1 277 ? -15.279 0.694 2.161 1.00 89.62 277 PRO A CA 1
ATOM 2085 C C . PRO A 1 277 ? -15.812 -0.510 1.367 1.00 89.62 277 PRO A C 1
ATOM 2087 O O . PRO A 1 277 ? -16.220 -1.526 1.934 1.00 89.62 277 PRO A O 1
ATOM 2090 N N . SER A 1 278 ? -15.843 -0.392 0.038 1.00 88.12 278 SER A N 1
ATOM 2091 C CA . SER A 1 278 ? -16.329 -1.473 -0.827 1.00 88.12 278 SER A CA 1
ATOM 2092 C C . SER A 1 278 ? -15.287 -2.598 -0.892 1.00 88.12 278 SER A C 1
ATOM 2094 O O . SER A 1 278 ? -14.123 -2.313 -1.195 1.00 88.12 278 SER A O 1
ATOM 2096 N N . PRO A 1 279 ? -15.654 -3.862 -0.618 1.00 89.69 279 PRO A N 1
ATOM 2097 C CA . PRO A 1 279 ? -14.732 -4.975 -0.785 1.00 89.69 279 PRO A CA 1
ATOM 2098 C C . PRO A 1 279 ? -14.405 -5.193 -2.268 1.00 89.69 279 PRO A C 1
ATOM 2100 O O . PRO A 1 279 ? -15.220 -4.873 -3.141 1.00 89.69 279 PRO A O 1
ATOM 2103 N N . PHE A 1 280 ? -13.230 -5.750 -2.564 1.00 88.31 280 PHE A N 1
ATOM 2104 C CA . PHE A 1 280 ? -12.864 -6.145 -3.927 1.00 88.31 280 PHE A CA 1
ATOM 2105 C C . PHE A 1 280 ? -12.310 -7.559 -4.021 1.00 88.31 280 PHE A C 1
ATOM 2107 O O . PHE A 1 280 ? -11.484 -7.960 -3.204 1.00 88.31 280 PHE A O 1
ATOM 2114 N N . ASP A 1 281 ? -12.682 -8.252 -5.098 1.00 88.81 281 ASP A N 1
ATOM 2115 C CA . ASP A 1 281 ? -12.118 -9.558 -5.444 1.00 88.81 281 ASP A CA 1
ATOM 2116 C C . ASP A 1 281 ? -10.833 -9.407 -6.252 1.00 88.81 281 ASP A C 1
ATOM 2118 O O . ASP A 1 281 ? -9.882 -10.164 -6.075 1.00 88.81 281 ASP A O 1
ATOM 2122 N N . LYS A 1 282 ? -10.795 -8.421 -7.159 1.00 90.19 282 LYS A N 1
ATOM 2123 C CA . LYS A 1 282 ? -9.652 -8.149 -8.032 1.00 90.19 282 LYS A CA 1
ATOM 2124 C C . LYS A 1 282 ? -9.355 -6.664 -8.102 1.00 90.19 282 LYS A C 1
ATOM 2126 O O . LYS A 1 282 ? -10.232 -5.842 -8.363 1.00 90.19 282 LYS A O 1
ATOM 2131 N N . TRP A 1 283 ? -8.084 -6.339 -7.971 1.00 90.38 283 TRP A N 1
ATOM 2132 C CA . TRP A 1 283 ? -7.565 -4.997 -8.136 1.00 90.38 283 TRP A CA 1
ATOM 2133 C C . TRP A 1 283 ? -6.344 -5.035 -9.042 1.00 90.38 283 TRP A C 1
ATOM 2135 O O . TRP A 1 283 ? -5.510 -5.933 -8.962 1.00 90.38 283 TRP A O 1
ATOM 2145 N N . VAL A 1 284 ? -6.293 -4.105 -9.983 1.00 91.12 284 VAL A N 1
ATOM 2146 C CA . VAL A 1 284 ? -5.331 -4.104 -11.073 1.00 91.12 284 VAL A CA 1
ATOM 2147 C C . VAL A 1 284 ? -4.537 -2.820 -11.064 1.00 91.12 284 VAL A C 1
ATOM 2149 O O . VAL A 1 284 ? -5.101 -1.728 -11.079 1.00 91.12 284 VAL A O 1
ATOM 2152 N N . LEU A 1 285 ? -3.224 -3.001 -11.078 1.00 91.38 285 LEU A N 1
ATOM 2153 C CA . LEU A 1 285 ? -2.212 -1.969 -11.152 1.00 91.38 285 LEU A CA 1
ATOM 2154 C C . LEU A 1 285 ? -1.548 -2.016 -12.521 1.00 91.38 285 LEU A C 1
ATOM 2156 O O . LEU A 1 285 ? -1.109 -3.077 -12.967 1.00 91.38 285 LEU A O 1
ATOM 2160 N N . CYS A 1 286 ? -1.445 -0.861 -13.157 1.00 91.56 286 CYS A N 1
ATOM 2161 C CA . CYS A 1 286 ? -0.805 -0.691 -14.449 1.00 91.56 286 CYS A CA 1
ATOM 2162 C C . CYS A 1 286 ? 0.455 0.154 -14.294 1.00 91.56 286 CYS A C 1
ATOM 2164 O O . CYS A 1 286 ? 0.424 1.244 -13.717 1.00 91.56 286 CYS A O 1
ATOM 2166 N N . PHE A 1 287 ? 1.552 -0.343 -14.851 1.00 92.38 287 PHE A N 1
ATOM 2167 C CA . PHE A 1 287 ? 2.872 0.257 -14.761 1.00 92.38 287 PHE A CA 1
ATOM 2168 C C . PHE A 1 287 ? 3.401 0.584 -16.149 1.00 92.38 287 PHE A C 1
ATOM 2170 O O . PHE A 1 287 ? 3.205 -0.186 -17.090 1.00 92.38 287 PHE A O 1
ATOM 2177 N N . VAL A 1 288 ? 4.128 1.692 -16.260 1.00 92.62 288 VAL A N 1
ATOM 2178 C CA . VAL A 1 288 ? 4.858 2.080 -17.467 1.00 92.62 288 VAL A CA 1
ATOM 2179 C C . VAL A 1 288 ? 6.310 2.400 -17.131 1.00 92.62 288 VAL A C 1
ATOM 2181 O O . VAL A 1 288 ? 6.614 2.991 -16.097 1.00 92.62 288 VAL A O 1
ATOM 2184 N N . SER A 1 289 ? 7.225 2.022 -18.016 1.00 92.12 289 SER A N 1
ATOM 2185 C CA . SER A 1 289 ? 8.618 2.463 -17.953 1.00 92.12 289 SER A CA 1
ATOM 2186 C C . SER A 1 289 ? 8.774 3.809 -18.656 1.00 92.12 289 SER A C 1
ATOM 2188 O O . SER A 1 289 ? 8.473 3.913 -19.849 1.00 92.12 289 SER A O 1
ATOM 2190 N N . ALA A 1 290 ? 9.325 4.809 -17.960 1.00 84.12 290 ALA A N 1
ATOM 2191 C CA . ALA A 1 290 ? 9.630 6.108 -18.563 1.00 84.12 290 ALA A CA 1
ATOM 2192 C C . ALA A 1 290 ? 10.627 6.000 -19.738 1.00 84.12 290 ALA A C 1
ATOM 2194 O O . ALA A 1 290 ? 10.508 6.726 -20.722 1.00 84.12 290 ALA A O 1
ATOM 2195 N N . ALA A 1 291 ? 11.583 5.066 -19.663 1.00 83.62 291 ALA A N 1
ATOM 2196 C CA . ALA A 1 291 ? 12.657 4.931 -20.648 1.00 83.62 291 ALA A CA 1
ATOM 2197 C C . ALA A 1 291 ? 12.303 4.023 -21.839 1.00 83.62 291 ALA A C 1
ATOM 2199 O O . ALA A 1 291 ? 12.700 4.295 -22.969 1.00 83.62 291 ALA A O 1
ATOM 2200 N N . SER A 1 292 ? 11.578 2.924 -21.602 1.00 81.06 292 SER A N 1
ATOM 2201 C CA . SER A 1 292 ? 11.464 1.830 -22.583 1.00 81.06 292 SER A CA 1
ATOM 2202 C C . SER A 1 292 ? 10.080 1.675 -23.223 1.00 81.06 292 SER A C 1
ATOM 2204 O O . SER A 1 292 ? 9.895 0.775 -24.044 1.00 81.06 292 SER A O 1
ATOM 2206 N N . ARG A 1 293 ? 9.105 2.527 -22.855 1.00 87.25 293 ARG A N 1
ATOM 2207 C CA . ARG A 1 293 ? 7.681 2.430 -23.257 1.00 87.25 293 ARG A CA 1
ATOM 2208 C C . ARG A 1 293 ? 7.046 1.062 -22.979 1.00 87.25 293 ARG A C 1
ATOM 2210 O O . ARG A 1 293 ? 6.014 0.718 -23.553 1.00 87.25 293 ARG A O 1
ATOM 2217 N N . GLN A 1 294 ? 7.670 0.261 -22.124 1.00 93.62 294 GLN A N 1
ATOM 2218 C CA . GLN A 1 294 ? 7.116 -1.008 -21.702 1.00 93.62 294 GLN A CA 1
ATOM 2219 C C . GLN A 1 294 ? 6.017 -0.799 -20.684 1.00 93.62 294 GLN A C 1
ATOM 2221 O O . GLN A 1 294 ? 6.044 0.158 -19.912 1.00 93.62 294 GLN A O 1
ATOM 2226 N N . THR A 1 295 ? 5.075 -1.729 -20.696 1.00 94.38 295 THR A N 1
ATOM 2227 C CA . THR A 1 295 ? 3.935 -1.754 -19.795 1.00 94.38 295 THR A CA 1
ATOM 2228 C C . THR A 1 295 ? 3.839 -3.115 -19.127 1.00 94.38 295 THR A C 1
ATOM 2230 O O . THR A 1 295 ? 4.253 -4.137 -19.684 1.00 94.38 295 THR A O 1
ATOM 2233 N N . ALA A 1 296 ? 3.357 -3.110 -17.893 1.00 95.31 296 ALA A N 1
ATOM 2234 C CA . ALA A 1 296 ? 3.093 -4.312 -17.129 1.00 95.31 296 ALA A CA 1
ATOM 2235 C C . ALA A 1 296 ? 1.877 -4.087 -16.249 1.00 95.31 296 ALA A C 1
ATOM 2237 O O . ALA A 1 296 ? 1.627 -2.987 -15.763 1.00 95.31 296 ALA A O 1
ATOM 2238 N N . LYS A 1 297 ? 1.152 -5.168 -16.025 1.00 93.62 297 LYS A N 1
ATOM 2239 C CA . LYS A 1 297 ? -0.044 -5.215 -15.217 1.00 93.62 297 LYS A CA 1
ATOM 2240 C C . LYS A 1 297 ? 0.193 -6.166 -14.053 1.00 93.62 297 LYS A C 1
ATOM 2242 O O . LYS A 1 297 ? 0.549 -7.318 -14.280 1.00 93.62 297 LYS A O 1
ATOM 2247 N N . ILE A 1 298 ? -0.054 -5.714 -12.829 1.00 94.44 298 ILE A N 1
ATOM 2248 C CA . ILE A 1 298 ? -0.143 -6.585 -11.652 1.00 94.44 298 ILE A CA 1
ATOM 2249 C C . ILE A 1 298 ? -1.614 -6.682 -11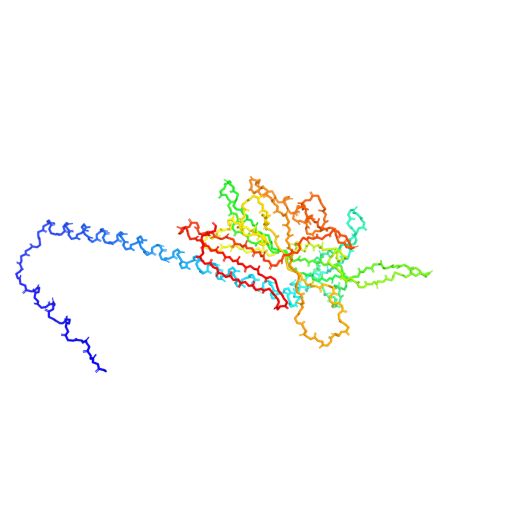.262 1.00 94.44 298 ILE A C 1
ATOM 2251 O O . ILE A 1 298 ? -2.276 -5.675 -11.029 1.00 94.44 298 ILE A O 1
ATOM 2255 N N . THR A 1 299 ? -2.138 -7.901 -11.215 1.00 93.44 299 THR A N 1
ATOM 2256 C CA . THR A 1 299 ? -3.479 -8.194 -10.708 1.00 93.44 299 THR A CA 1
ATOM 2257 C C . THR A 1 299 ? -3.350 -8.776 -9.316 1.00 93.44 299 THR A C 1
ATOM 2259 O O . THR A 1 299 ? -2.775 -9.847 -9.154 1.00 93.44 299 THR A O 1
ATOM 2262 N N . VAL A 1 300 ? -3.899 -8.085 -8.329 1.00 92.94 300 VAL A N 1
ATOM 2263 C CA . VAL A 1 300 ? -4.044 -8.571 -6.963 1.00 92.94 300 VAL A CA 1
ATOM 2264 C C . VAL A 1 300 ? -5.447 -9.136 -6.816 1.00 92.94 300 VAL A C 1
ATOM 2266 O O . VAL A 1 300 ? -6.428 -8.423 -7.024 1.00 92.94 300 VAL A O 1
ATOM 2269 N N . SER A 1 301 ? -5.552 -10.415 -6.484 1.00 91.50 301 SER A N 1
ATOM 2270 C CA . SER A 1 301 ? -6.822 -11.088 -6.235 1.00 91.50 301 SER A CA 1
ATOM 2271 C C . SER A 1 301 ? -6.922 -11.538 -4.790 1.00 91.50 301 SER A C 1
ATOM 2273 O O . SER A 1 301 ? -6.007 -12.185 -4.285 1.00 91.50 301 SER A O 1
ATOM 2275 N N . SER A 1 302 ? -8.043 -11.227 -4.152 1.00 87.25 302 SER A N 1
ATOM 2276 C CA . SER A 1 302 ? -8.392 -11.736 -2.832 1.00 87.25 302 SER A CA 1
ATOM 2277 C C . SER A 1 302 ? -9.236 -12.996 -2.980 1.00 87.25 302 SER A C 1
ATOM 2279 O O . SER A 1 302 ? -10.140 -13.053 -3.814 1.00 87.25 302 SER A O 1
ATOM 2281 N N . GLY A 1 303 ? -8.913 -14.032 -2.214 1.00 82.06 303 GLY A N 1
ATOM 2282 C CA . GLY A 1 303 ? -9.641 -15.292 -2.213 1.00 82.06 303 GLY A CA 1
ATOM 2283 C C . GLY A 1 303 ? -9.547 -15.999 -0.867 1.00 82.06 303 GLY A C 1
ATOM 2284 O O . GLY A 1 303 ? -8.848 -15.566 0.046 1.00 82.06 303 GLY A O 1
ATOM 2285 N N . THR A 1 304 ? -10.229 -17.136 -0.747 1.00 73.62 304 THR A N 1
ATOM 2286 C CA . THR A 1 304 ? -10.268 -17.934 0.493 1.00 73.62 304 THR A CA 1
ATOM 2287 C C . THR A 1 304 ? -8.903 -18.483 0.911 1.00 73.62 304 THR A C 1
ATOM 2289 O O . THR A 1 304 ? -8.690 -18.778 2.082 1.00 73.62 304 THR A O 1
ATOM 2292 N N . THR A 1 305 ? -7.967 -18.608 -0.031 1.00 77.25 305 THR A N 1
ATOM 2293 C CA . THR A 1 305 ? -6.583 -19.040 0.215 1.00 77.25 305 THR A CA 1
ATOM 2294 C C . THR A 1 305 ? -5.639 -17.881 0.550 1.00 77.25 305 THR A C 1
ATOM 2296 O O . THR A 1 305 ? -4.429 -18.084 0.598 1.00 77.25 305 THR A O 1
ATOM 2299 N N . GLY A 1 306 ? -6.165 -16.665 0.723 1.00 82.62 306 GLY A N 1
ATOM 2300 C CA . GLY A 1 306 ? -5.393 -15.439 0.906 1.00 82.62 306 GLY A CA 1
ATOM 2301 C C . GLY A 1 306 ? -5.312 -14.593 -0.364 1.00 82.62 306 GLY A C 1
ATOM 2302 O O . GLY A 1 306 ? -6.066 -14.782 -1.320 1.00 82.62 306 GLY A O 1
ATOM 2303 N N . ILE A 1 307 ? -4.389 -13.635 -0.361 1.00 86.56 307 ILE A N 1
ATOM 2304 C CA . ILE A 1 307 ? -4.203 -12.697 -1.468 1.00 86.56 307 ILE A CA 1
ATOM 2305 C C . ILE A 1 307 ? -3.118 -13.230 -2.402 1.00 86.56 307 ILE A C 1
ATOM 2307 O O . ILE A 1 307 ? -2.022 -13.579 -1.968 1.00 86.56 307 ILE A O 1
ATOM 2311 N N . GLN A 1 308 ? -3.428 -13.274 -3.693 1.00 91.38 308 GLN A N 1
ATOM 2312 C CA . GLN A 1 308 ? -2.508 -13.682 -4.749 1.00 91.38 308 GLN A CA 1
ATOM 2313 C C . GLN A 1 308 ? -2.223 -12.508 -5.675 1.00 91.38 308 GLN A C 1
ATOM 2315 O O . GLN A 1 308 ? -3.102 -11.691 -5.949 1.00 91.38 308 GLN A O 1
ATOM 2320 N N . THR A 1 309 ? -1.003 -12.450 -6.191 1.00 93.75 309 THR A N 1
ATOM 2321 C CA . THR A 1 309 ? -0.603 -11.480 -7.204 1.00 93.75 309 THR A CA 1
ATOM 2322 C C . THR A 1 309 ? -0.258 -12.201 -8.504 1.00 93.75 309 THR A C 1
ATOM 2324 O O . THR A 1 309 ? 0.276 -13.311 -8.512 1.00 93.75 309 THR A O 1
ATOM 2327 N N . LYS A 1 310 ? -0.617 -11.595 -9.637 1.00 94.62 310 LYS A N 1
ATOM 2328 C CA . LYS A 1 310 ? -0.278 -12.086 -10.973 1.00 94.62 310 LYS A CA 1
ATOM 2329 C C . LYS A 1 310 ? 0.260 -10.946 -11.818 1.00 94.62 310 LYS A C 1
ATOM 2331 O O . LYS A 1 310 ? -0.438 -9.957 -12.035 1.00 94.62 310 LYS A O 1
ATOM 2336 N N . THR A 1 311 ? 1.462 -11.131 -12.344 1.00 95.81 311 THR A N 1
ATOM 2337 C CA . THR A 1 311 ? 2.112 -10.176 -13.241 1.00 95.81 311 THR A CA 1
ATOM 2338 C C . THR A 1 311 ? 1.930 -10.589 -14.702 1.00 95.81 311 THR A C 1
ATOM 2340 O O . THR A 1 311 ? 2.265 -11.711 -15.075 1.00 95.81 311 THR A O 1
ATOM 2343 N N . ASP A 1 312 ? 1.457 -9.666 -15.539 1.00 95.38 312 ASP A N 1
ATOM 2344 C CA . ASP A 1 312 ? 1.303 -9.825 -16.986 1.00 95.38 312 ASP A CA 1
ATOM 2345 C C . ASP A 1 312 ? 1.984 -8.651 -17.724 1.00 95.38 312 ASP A C 1
ATOM 2347 O O . ASP A 1 312 ? 1.730 -7.485 -17.427 1.00 95.38 312 ASP A O 1
ATOM 2351 N N . TYR A 1 313 ? 2.831 -8.926 -18.720 1.00 94.31 313 TYR A N 1
ATOM 2352 C CA . TYR A 1 313 ? 3.476 -7.892 -19.550 1.00 94.31 313 TYR A CA 1
ATOM 2353 C C . TYR A 1 313 ? 2.605 -7.559 -20.769 1.00 94.31 313 TYR A C 1
ATOM 2355 O O . TYR A 1 313 ? 2.868 -8.016 -21.882 1.00 94.31 313 TYR A O 1
ATOM 2363 N N . VAL A 1 314 ? 1.533 -6.801 -20.536 1.00 92.50 314 VAL A N 1
ATOM 2364 C CA . VAL A 1 314 ? 0.549 -6.383 -21.548 1.00 92.50 314 VAL A CA 1
ATOM 2365 C C . VAL A 1 314 ? 0.370 -4.866 -21.552 1.00 92.50 314 VAL A C 1
ATOM 2367 O O . VAL A 1 314 ? 0.618 -4.207 -20.540 1.00 92.50 314 VAL A O 1
ATOM 2370 N N . SER A 1 315 ? -0.093 -4.322 -22.684 1.00 88.31 315 SER A N 1
ATOM 2371 C CA . SER A 1 315 ? -0.476 -2.911 -22.786 1.00 88.31 315 SER A CA 1
ATOM 2372 C C . SER A 1 315 ? -1.557 -2.583 -21.763 1.00 88.31 315 SER A C 1
ATOM 2374 O O . SER A 1 315 ? -2.577 -3.274 -21.700 1.00 88.31 315 SER A O 1
ATOM 2376 N N . CYS A 1 316 ? -1.288 -1.552 -20.970 1.00 79.06 316 CYS A N 1
ATOM 2377 C CA . CYS A 1 316 ? -2.184 -1.026 -19.951 1.00 79.06 316 CYS A CA 1
ATOM 2378 C C . CYS A 1 316 ? -3.242 -0.102 -20.548 1.00 79.06 316 CYS A C 1
ATOM 2380 O O . CYS A 1 316 ? -2.876 0.677 -21.459 1.00 79.06 316 CYS A O 1
#